Protein 5DWS (pdb70)

Organism: Homo sapiens (NCBI:txid9606)

Structure (mmCIF, N/CA/C/O backbone):
data_5DWS
#
_entry.id   5DWS
#
_cell.length_a   59.733
_cell.length_b   30.142
_cell.length_c   60.755
_cell.angle_alpha   90.00
_cell.angle_beta   109.20
_cell.angle_gamma   90.00
#
_symmetry.space_group_name_H-M   'P 1 21 1'
#
loop_
_entity.id
_entity.type
_entity.pdbx_description
1 polymer 'E3 ubiquitin-protein ligase Itchy homolog'
2 polymer txnip
3 non-polymer 'UNKNOWN ATOM OR ION'
4 water water
#
loop_
_atom_site.group_PDB
_atom_site.id
_atom_site.type_symbol
_atom_site.label_atom_id
_atom_site.label_alt_id
_atom_site.label_comp_id
_atom_site.label_asym_id
_atom_site.label_entity_id
_atom_site.label_seq_id
_atom_site.pdbx_PDB_ins_code
_atom_site.Cartn_x
_atom_site.Cartn_y
_atom_site.Cartn_z
_atom_site.occupancy
_atom_site.B_iso_or_equiv
_atom_site.auth_seq_id
_atom_site.auth_comp_id
_atom_site.auth_asym_id
_atom_site.auth_atom_id
_atom_site.pdbx_PDB_model_num
ATOM 1 N N . LEU A 1 10 ? 28.329 12.907 6.270 1.00 58.93 437 LEU A N 1
ATOM 2 C CA . LEU A 1 10 ? 28.171 12.164 4.987 1.00 58.21 437 LEU A CA 1
ATOM 3 C C . LEU A 1 10 ? 27.151 12.813 3.984 1.00 58.74 437 LEU A C 1
ATOM 4 O O . LEU A 1 10 ? 26.788 12.189 2.971 1.00 56.99 437 LEU A O 1
ATOM 6 N N . GLY A 1 11 ? 26.718 14.053 4.248 1.00 57.28 438 GLY A N 1
ATOM 7 C CA . GLY A 1 11 ? 25.565 14.650 3.551 1.00 55.02 438 GLY A CA 1
ATOM 8 C C . GLY A 1 11 ? 24.248 14.100 4.098 1.00 48.44 438 GLY A C 1
ATOM 9 O O . GLY A 1 11 ? 24.251 13.262 5.004 1.00 43.29 438 GLY A O 1
ATOM 10 N N . PRO A 1 12 ? 23.099 14.560 3.547 1.00 46.16 439 PRO A N 1
ATOM 11 C CA . PRO A 1 12 ? 21.859 14.092 4.127 1.00 41.11 439 PRO A CA 1
ATOM 12 C C . PRO A 1 12 ? 21.519 12.667 3.682 1.00 36.81 439 PRO A C 1
ATOM 13 O O . PRO A 1 12 ? 22.005 12.214 2.646 1.00 36.84 439 PRO A O 1
ATOM 17 N N . LEU A 1 13 ? 20.691 11.984 4.486 1.00 32.81 440 LEU A N 1
ATOM 18 C CA . LEU A 1 13 ? 20.077 10.712 4.090 1.00 29.97 440 LEU A CA 1
ATOM 19 C C . LEU A 1 13 ? 19.252 10.861 2.825 1.00 30.25 440 LEU A C 1
ATOM 20 O O . LEU A 1 13 ? 18.724 11.954 2.573 1.00 31.68 440 LEU A O 1
ATOM 25 N N . PRO A 1 14 ? 19.115 9.774 2.030 1.00 29.50 441 PRO A N 1
ATOM 26 C CA . PRO A 1 14 ? 18.268 9.925 0.868 1.00 31.14 441 PRO A CA 1
ATOM 27 C C . PRO A 1 14 ? 16.803 10.025 1.294 1.00 28.72 441 PRO A C 1
ATOM 28 O O . PRO A 1 14 ? 16.477 9.656 2.417 1.00 25.66 441 PRO A O 1
ATOM 32 N N . PRO A 1 15 ? 15.927 10.452 0.386 1.00 29.60 442 PRO A N 1
ATOM 33 C CA . PRO A 1 15 ? 14.535 10.657 0.800 1.00 27.79 442 PRO A CA 1
ATOM 34 C C . PRO A 1 15 ? 13.877 9.348 1.278 1.00 25.54 442 PRO A C 1
ATOM 35 O O . PRO A 1 15 ? 14.044 8.278 0.696 1.00 25.64 442 PRO A O 1
ATOM 39 N N . GLY A 1 16 ? 13.129 9.464 2.348 1.00 22.70 443 GLY A N 1
ATOM 40 C CA . GLY A 1 16 ? 12.391 8.347 2.931 1.00 21.34 443 GLY A CA 1
ATOM 41 C C . GLY A 1 16 ? 13.080 7.658 4.087 1.00 20.05 443 GLY A C 1
ATOM 42 O O . GLY A 1 16 ? 12.478 6.797 4.761 1.00 19.58 443 GLY A O 1
ATOM 43 N N . TRP A 1 17 ? 14.370 7.973 4.283 1.00 20.41 444 TRP A N 1
ATOM 44 C CA . TRP A 1 17 ? 15.179 7.227 5.276 1.00 18.28 444 TRP A CA 1
ATOM 45 C C . TRP A 1 17 ? 15.244 8.023 6.570 1.00 18.67 444 TRP A C 1
ATOM 46 O O . TRP A 1 17 ? 15.285 9.305 6.609 1.00 18.58 444 TRP A O 1
ATOM 57 N N . GLU A 1 18 ? 15.320 7.240 7.640 1.00 16.96 445 GLU A N 1
ATOM 58 C CA . GLU A 1 18 ? 15.404 7.745 8.969 1.00 16.22 445 GLU A CA 1
ATOM 59 C C . GLU A 1 18 ? 16.396 6.903 9.740 1.00 16.12 445 GLU A C 1
ATOM 60 O O . GLU A 1 18 ? 16.382 5.707 9.643 1.00 16.68 445 GLU A O 1
ATOM 66 N N . LYS A 1 19 ? 17.200 7.572 10.552 1.00 16.89 446 LYS A N 1
ATOM 67 C CA . LYS A 1 19 ? 18.121 6.910 11.448 1.00 17.76 446 LYS A CA 1
ATOM 68 C C . LYS A 1 19 ? 17.463 6.731 12.780 1.00 18.13 446 LYS A C 1
ATOM 69 O O . LYS A 1 19 ? 16.875 7.687 13.304 1.00 19.86 446 LYS A O 1
ATOM 77 N N . ARG A 1 20 ? 17.561 5.509 13.329 1.00 17.30 447 ARG A N 1
ATOM 78 C CA A ARG A 1 20 ? 17.037 5.168 14.634 0.60 19.15 447 ARG A CA 1
ATOM 79 C CA B ARG A 1 20 ? 17.084 5.210 14.680 0.40 18.49 447 ARG A CA 1
ATOM 80 C C . ARG A 1 20 ? 18.087 4.397 15.473 1.00 19.09 447 ARG A C 1
ATOM 81 O O . ARG A 1 20 ? 19.079 3.939 14.930 1.00 18.03 447 ARG A O 1
ATOM 96 N N . THR A 1 21 ? 17.814 4.245 16.786 1.00 20.31 448 THR A N 1
ATOM 97 C CA A THR A 1 21 ? 18.637 3.429 17.715 0.50 21.64 448 THR A CA 1
ATOM 98 C CA B THR A 1 21 ? 18.621 3.428 17.647 0.50 22.21 448 THR A CA 1
ATOM 99 C C . THR A 1 21 ? 17.706 2.414 18.361 1.00 23.63 448 THR A C 1
ATOM 100 O O . THR A 1 21 ? 16.600 2.766 18.797 1.00 24.62 448 THR A O 1
ATOM 107 N N . ASP A 1 22 ? 18.147 1.168 18.441 1.00 24.07 449 ASP A N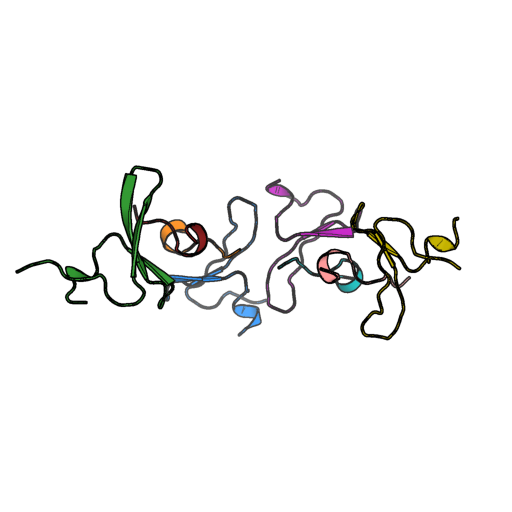 1
ATOM 108 C CA . ASP A 1 22 ? 17.324 0.126 19.129 1.00 26.07 449 ASP A CA 1
ATOM 109 C C . ASP A 1 22 ? 17.436 0.227 20.649 1.00 30.13 449 ASP A C 1
ATOM 110 O O . ASP A 1 22 ? 18.077 1.166 21.209 1.00 28.94 449 ASP A O 1
ATOM 115 N N . SER A 1 23 ? 16.820 -0.712 21.358 1.00 34.28 450 SER A N 1
ATOM 116 C CA . SER A 1 23 ? 16.759 -0.614 22.790 1.00 39.48 450 SER A CA 1
ATOM 117 C C . SER A 1 23 ? 18.140 -0.867 23.443 1.00 42.13 450 SER A C 1
ATOM 118 O O . SER A 1 23 ? 18.386 -0.398 24.558 1.00 46.19 450 SER A O 1
ATOM 121 N N . ASN A 1 24 ? 19.021 -1.586 22.733 1.00 40.95 451 ASN A N 1
ATOM 122 C CA . ASN A 1 24 ? 20.407 -1.853 23.195 1.00 43.28 451 ASN A CA 1
ATOM 123 C C . ASN A 1 24 ? 21.376 -0.784 22.757 1.00 41.69 451 ASN A C 1
ATOM 124 O O . ASN A 1 24 ? 22.552 -0.798 23.141 1.00 43.88 451 ASN A O 1
ATOM 129 N N . GLY A 1 25 ? 20.879 0.133 21.929 1.00 37.92 452 GLY A N 1
ATOM 130 C CA . GLY A 1 25 ? 21.601 1.336 21.525 1.00 36.65 452 GLY A CA 1
ATOM 131 C C . GLY A 1 25 ? 22.245 1.196 20.169 1.00 30.63 452 GLY A C 1
ATOM 132 O O . GLY A 1 25 ? 23.059 2.063 19.803 1.00 32.79 452 GLY A O 1
ATOM 133 N N . ARG A 1 26 ? 21.895 0.138 19.424 1.00 27.34 453 ARG A N 1
ATOM 134 C CA A ARG A 1 26 ? 22.479 -0.093 18.099 0.60 25.10 453 ARG A CA 1
ATOM 135 C CA B ARG A 1 26 ? 22.504 -0.065 18.101 0.40 24.59 453 ARG A CA 1
ATOM 136 C C . ARG A 1 26 ? 21.808 0.805 17.060 1.00 23.03 453 ARG A C 1
ATOM 137 O O . ARG A 1 26 ? 20.577 0.822 16.964 1.00 20.69 453 ARG A O 1
ATOM 146 N N . VAL A 1 27 ? 22.602 1.548 16.283 1.00 20.00 454 VAL A N 1
ATOM 147 C CA . VAL A 1 27 ? 22.026 2.433 15.288 1.00 19.15 454 VAL A CA 1
ATOM 148 C C . VAL A 1 27 ? 21.531 1.584 14.095 1.00 17.53 454 VAL A C 1
ATOM 149 O O . VAL A 1 27 ? 22.229 0.690 13.659 1.00 20.05 454 VAL A O 1
ATOM 153 N N . TYR A 1 28 ? 20.374 1.923 13.558 1.00 18.75 455 TYR A N 1
ATOM 154 C CA . TYR A 1 28 ? 19.858 1.327 12.315 1.00 16.69 455 TYR A CA 1
ATOM 155 C C . TYR A 1 28 ? 19.124 2.338 11.490 1.00 15.31 455 TYR A C 1
ATOM 156 O O . TYR A 1 28 ? 18.918 3.468 11.904 1.00 14.68 455 TYR A O 1
ATOM 165 N N . PHE A 1 29 ? 18.826 1.917 10.271 1.00 15.35 456 PHE A N 1
ATOM 166 C CA . PHE A 1 29 ? 18.251 2.804 9.276 1.00 15.83 456 PHE A CA 1
ATOM 167 C C . PHE A 1 29 ? 16.961 2.217 8.760 1.00 16.36 456 PHE A C 1
ATOM 168 O O . PHE A 1 29 ? 16.886 1.020 8.486 1.00 16.67 456 PHE A O 1
ATOM 176 N N . VAL A 1 30 ? 15.971 3.095 8.646 1.00 15.69 457 VAL A N 1
ATOM 177 C CA . VAL A 1 30 ? 14.580 2.701 8.290 1.00 17.97 457 VAL A CA 1
ATOM 178 C C . VAL A 1 30 ? 14.217 3.413 6.987 1.00 17.02 457 VAL A C 1
ATOM 179 O O . VAL A 1 30 ? 14.342 4.609 6.930 1.00 17.48 457 VAL A O 1
ATOM 183 N N . ASN A 1 31 ? 13.848 2.650 5.940 1.00 17.85 458 ASN A N 1
ATOM 184 C CA . ASN A 1 31 ? 13.280 3.180 4.678 1.00 19.09 458 ASN A CA 1
ATOM 185 C C . ASN A 1 31 ? 11.742 3.141 4.771 1.00 18.97 458 ASN A C 1
ATOM 186 O O . ASN A 1 31 ? 11.166 2.063 4.731 1.00 20.01 458 ASN A O 1
ATOM 191 N N . HIS A 1 32 ? 11.131 4.322 4.902 1.00 17.94 459 HIS A N 1
ATOM 192 C CA . HIS A 1 32 ? 9.670 4.471 5.097 1.00 17.31 459 HIS A CA 1
ATOM 193 C C . HIS A 1 32 ? 8.925 4.352 3.786 1.00 19.74 459 HIS A C 1
ATOM 194 O O . HIS A 1 32 ? 7.667 4.272 3.807 1.00 20.87 459 HIS A O 1
ATOM 201 N N . ASN A 1 33 ? 9.645 4.336 2.647 1.00 19.61 460 ASN A N 1
ATOM 202 C CA . ASN A 1 33 ? 8.991 3.970 1.398 1.00 21.28 460 ASN A CA 1
ATOM 203 C C . ASN A 1 33 ? 8.835 2.499 1.234 1.00 23.03 460 ASN A C 1
ATOM 204 O O . ASN A 1 33 ? 7.747 1.989 0.916 1.00 24.28 460 ASN A O 1
ATOM 209 N N . THR A 1 34 ? 9.934 1.784 1.393 1.00 22.35 461 THR A N 1
ATOM 210 C CA . THR A 1 34 ? 9.921 0.336 1.186 1.00 23.24 461 THR A CA 1
ATOM 211 C C . THR A 1 34 ? 9.560 -0.471 2.437 1.00 23.61 461 THR A C 1
ATOM 212 O O . THR A 1 34 ? 9.322 -1.707 2.359 1.00 24.74 461 THR A O 1
ATOM 216 N N . ARG A 1 35 ? 9.557 0.215 3.597 1.00 23.93 462 ARG A N 1
ATOM 217 C CA . ARG A 1 35 ? 9.318 -0.437 4.913 1.00 24.65 462 ARG A CA 1
ATOM 218 C C . ARG A 1 35 ? 10.404 -1.494 5.254 1.00 27.32 462 ARG A C 1
ATOM 219 O O . ARG A 1 35 ? 10.149 -2.523 5.901 1.00 32.53 462 ARG A O 1
ATOM 229 N N . ILE A 1 36 ? 11.647 -1.183 4.858 1.00 27.36 463 ILE A N 1
ATOM 230 C CA . ILE A 1 36 ? 12.826 -2.037 5.044 1.00 27.16 463 ILE A CA 1
ATOM 231 C C . ILE A 1 36 ? 13.681 -1.394 6.126 1.00 23.38 463 ILE A C 1
ATOM 232 O O . ILE A 1 36 ? 13.852 -0.183 6.141 1.00 22.29 463 ILE A O 1
ATOM 235 N N . THR A 1 37 ? 14.208 -2.200 7.037 1.00 24.40 464 THR A N 1
ATOM 236 C CA . THR A 1 37 ? 15.227 -1.715 8.014 1.00 21.32 464 THR A CA 1
ATOM 237 C C . THR A 1 37 ? 16.509 -2.444 7.835 1.00 21.13 464 THR A C 1
ATOM 238 O O . THR A 1 37 ? 16.540 -3.652 7.497 1.00 23.82 464 THR A O 1
ATOM 242 N N . GLN A 1 38 ? 17.641 -1.748 8.067 1.00 20.11 465 GLN A N 1
ATOM 243 C CA . GLN A 1 38 ? 18.949 -2.372 7.906 1.00 20.38 465 GLN A CA 1
ATOM 244 C C . GLN A 1 38 ? 19.979 -1.678 8.842 1.00 19.25 465 GLN A C 1
ATOM 245 O O . GLN A 1 38 ? 19.801 -0.539 9.226 1.00 18.59 465 GLN A O 1
ATOM 251 N N . TRP A 1 39 ? 21.044 -2.387 9.140 1.00 21.39 466 TRP A N 1
ATOM 252 C CA . TRP A 1 39 ? 22.112 -1.833 9.926 1.00 20.89 466 TRP A CA 1
ATOM 253 C C . TRP A 1 39 ? 22.971 -0.829 9.156 1.00 22.37 466 TRP A C 1
ATOM 254 O O . TRP A 1 39 ? 23.497 0.127 9.732 1.00 22.84 466 TRP A O 1
ATOM 265 N N . GLU A 1 40 ? 23.088 -1.045 7.866 1.00 23.86 467 GLU A N 1
ATOM 266 C CA . GLU A 1 40 ? 23.982 -0.316 6.979 1.00 26.31 467 GLU A CA 1
ATOM 267 C C . GLU A 1 40 ? 23.406 1.071 6.640 1.00 25.06 467 GLU A C 1
ATOM 268 O O . GLU A 1 40 ? 22.221 1.222 6.352 1.00 22.97 467 GLU A O 1
ATOM 274 N N . ASP A 1 41 ? 24.262 2.096 6.693 1.00 25.55 468 ASP A N 1
ATOM 275 C CA . ASP A 1 41 ? 23.895 3.454 6.296 1.00 26.43 468 ASP A CA 1
ATOM 276 C C . ASP A 1 41 ? 23.737 3.468 4.784 1.00 28.31 468 ASP A C 1
ATOM 277 O O . ASP A 1 41 ? 24.653 3.069 4.071 1.00 32.16 468 ASP A O 1
ATOM 282 N N . PRO A 1 42 ? 22.552 3.859 4.283 1.00 27.49 469 PRO A N 1
ATOM 283 C CA . PRO A 1 42 ? 22.368 3.894 2.821 1.00 30.87 469 PRO A CA 1
ATOM 284 C C . PRO A 1 42 ? 23.263 4.896 2.077 1.00 33.74 469 PRO A C 1
ATOM 285 O O . PRO A 1 42 ? 23.479 4.753 0.871 1.00 38.92 469 PRO A O 1
ATOM 289 N N . ARG A 1 43 ? 23.727 5.939 2.755 1.00 34.34 470 ARG A N 1
ATOM 290 C CA . ARG A 1 43 ? 24.730 6.847 2.195 1.00 38.78 470 ARG A CA 1
ATOM 291 C C . ARG A 1 43 ? 26.082 6.195 1.957 1.00 43.35 470 ARG A C 1
ATOM 292 O O . ARG A 1 43 ? 26.819 6.657 1.096 1.00 47.06 470 ARG A O 1
ATOM 300 N N . SER A 1 44 ? 26.402 5.132 2.687 1.00 43.56 471 SER A N 1
ATOM 301 C CA . SER A 1 44 ? 27.618 4.327 2.412 1.00 50.24 471 SER A CA 1
ATOM 302 C C . SER A 1 44 ? 27.463 3.377 1.224 1.00 54.34 471 SER A C 1
ATOM 303 O O . SER A 1 44 ? 28.448 2.813 0.775 1.00 57.62 471 SER A O 1
ATOM 306 N N . GLN A 1 45 ? 26.225 3.195 0.747 1.00 57.61 472 GLN A N 1
ATOM 307 C CA . GLN A 1 45 ? 25.911 2.478 -0.509 1.00 62.67 472 GLN A CA 1
ATOM 308 C C . GLN A 1 45 ? 25.534 3.416 -1.683 1.00 66.84 472 GLN A C 1
ATOM 309 O O . GLN A 1 45 ? 25.546 2.979 -2.828 1.00 72.98 472 GLN A O 1
ATOM 315 N N . GLY A 1 46 ? 25.186 4.680 -1.411 1.00 66.73 473 GLY A N 1
ATOM 316 C CA . GLY A 1 46 ? 24.884 5.644 -2.481 1.00 68.60 473 GLY A CA 1
ATOM 317 N N A GLU B 2 4 ? 20.856 -9.669 16.011 0.50 42.39 329 GLU B N 1
ATOM 318 N N B GLU B 2 4 ? 22.209 -11.107 14.331 0.50 43.64 329 GLU B N 1
ATOM 319 C CA A GLU B 2 4 ? 21.082 -10.292 14.668 0.50 41.52 329 GLU B CA 1
ATOM 320 C CA B GLU B 2 4 ? 20.997 -10.334 14.672 0.50 40.87 329 GLU B CA 1
ATOM 321 C C A GLU B 2 4 ? 20.651 -9.365 13.520 0.50 38.05 329 GLU B C 1
ATOM 322 C C B GLU B 2 4 ? 20.639 -9.380 13.535 0.50 37.76 329 GLU B C 1
ATOM 323 O O A GLU B 2 4 ? 21.453 -9.011 12.648 0.50 37.94 329 GLU B O 1
ATOM 324 O O B GLU B 2 4 ? 21.471 -9.025 12.694 0.50 37.87 329 GLU B O 1
ATOM 327 N N . ALA B 2 5 ? 19.377 -8.987 13.520 1.00 35.29 330 ALA B N 1
ATOM 328 C CA . ALA B 2 5 ? 18.823 -8.137 12.483 1.00 32.15 330 ALA B CA 1
ATOM 329 C C . ALA B 2 5 ? 18.259 -6.965 13.207 1.00 28.94 330 ALA B C 1
ATOM 330 O O . ALA B 2 5 ? 17.902 -7.114 14.360 1.00 29.01 330 ALA B O 1
ATOM 332 N N . PRO B 2 6 ? 18.141 -5.807 12.546 1.00 27.62 331 PRO B N 1
ATOM 333 C CA . PRO B 2 6 ? 17.452 -4.696 13.210 1.00 26.57 331 PRO B CA 1
ATOM 334 C C . PRO B 2 6 ? 15.944 -4.972 13.374 1.00 25.51 331 PRO B C 1
ATOM 335 O O . PRO B 2 6 ? 15.432 -5.934 12.788 1.00 23.98 331 PRO B O 1
ATOM 339 N N . PRO B 2 7 ? 15.261 -4.150 14.180 1.00 25.46 332 PRO B N 1
ATOM 340 C CA . PRO B 2 7 ? 13.841 -4.383 14.379 1.00 26.22 332 PRO B CA 1
ATOM 341 C C . PRO B 2 7 ? 13.128 -4.241 13.057 1.00 25.39 332 PRO B C 1
ATOM 342 O O . PRO B 2 7 ? 13.533 -3.396 12.253 1.00 25.81 332 PRO B O 1
ATOM 346 N N . CYS B 2 8 ? 12.125 -5.059 12.806 1.00 25.06 333 CYS B N 1
ATOM 347 C CA . CYS B 2 8 ? 11.385 -4.919 11.565 1.00 23.81 333 CYS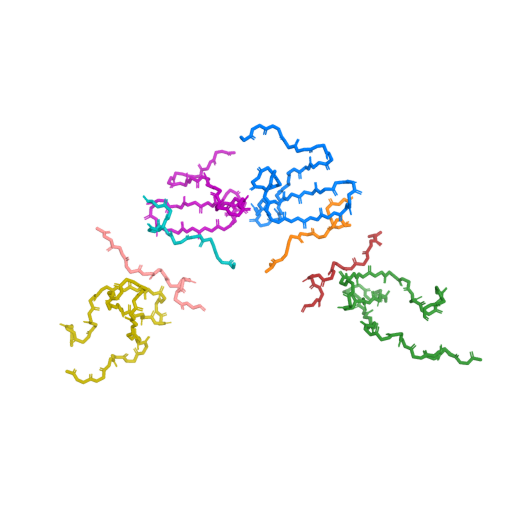 B CA 1
ATOM 348 C C . CYS B 2 8 ? 10.488 -3.703 11.647 1.00 21.52 333 CYS B C 1
ATOM 349 O O . CYS B 2 8 ? 10.180 -3.231 12.731 1.00 22.78 333 CYS B O 1
ATOM 352 N N . TYR B 2 9 ? 10.057 -3.247 10.474 1.00 21.31 334 TYR B N 1
ATOM 353 C CA . TYR B 2 9 ? 9.317 -2.016 10.329 1.00 19.88 334 TYR B CA 1
ATOM 354 C C . TYR B 2 9 ? 8.124 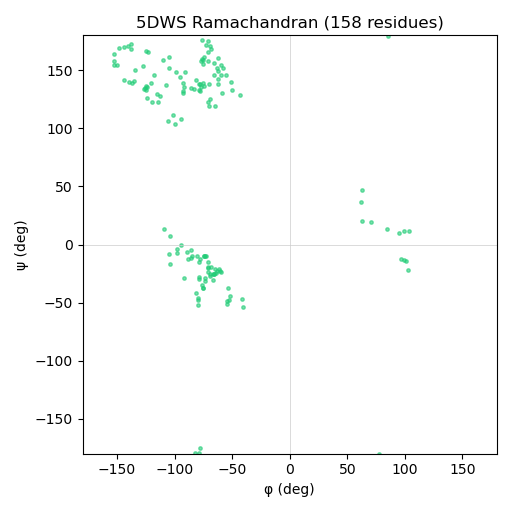-1.946 11.244 1.00 21.90 334 TYR B C 1
ATOM 355 O O . TYR B 2 9 ? 7.890 -0.938 11.853 1.00 21.12 334 TYR B O 1
ATOM 364 N N . MET B 2 10 ? 7.342 -3.021 11.360 1.00 24.41 335 MET B N 1
ATOM 365 C CA . MET B 2 10 ? 6.154 -2.897 12.213 1.00 28.75 335 MET B CA 1
ATOM 366 C C . MET B 2 10 ? 6.510 -2.701 13.682 1.00 29.11 335 MET B C 1
ATOM 367 O O . MET B 2 10 ? 5.734 -2.097 14.422 1.00 29.61 335 MET B O 1
ATOM 372 N N . ASP B 2 11 ? 7.689 -3.170 14.102 1.00 29.66 336 ASP B N 1
ATOM 373 C CA . ASP B 2 11 ? 8.167 -2.883 15.465 1.00 32.26 336 ASP B CA 1
ATOM 374 C C . ASP B 2 11 ? 8.659 -1.418 15.541 1.00 31.04 336 ASP B C 1
ATOM 375 O O . ASP B 2 11 ? 8.510 -0.779 16.538 1.00 34.30 336 ASP B O 1
ATOM 380 N N . VAL B 2 12 ? 9.292 -0.933 14.489 1.00 29.26 337 VAL B N 1
ATOM 381 C CA . VAL B 2 12 ? 9.750 0.502 14.406 1.00 29.83 337 VAL B CA 1
ATOM 382 C C . VAL B 2 12 ? 8.597 1.476 14.698 1.00 29.31 337 VAL B C 1
ATOM 383 O O . VAL B 2 12 ? 8.726 2.422 15.520 1.00 29.72 337 VAL B O 1
ATOM 387 N N . ILE B 2 13 ? 7.456 1.229 14.056 1.00 28.47 338 ILE B N 1
ATOM 388 C CA . ILE B 2 13 ? 6.349 2.198 14.092 1.00 30.33 338 ILE B CA 1
ATOM 389 C C . ILE B 2 13 ? 5.264 1.906 15.130 1.00 33.76 338 ILE B C 1
ATOM 390 O O . ILE B 2 13 ? 4.286 2.637 15.176 1.00 38.25 338 ILE B O 1
ATOM 396 C CA . LEU C 1 8 ? -14.377 -28.964 1.510 1.00 56.64 435 LEU C CA 1
ATOM 397 C C . LEU C 1 8 ? -13.316 -28.622 2.575 1.00 51.55 435 LEU C C 1
ATOM 398 O O . LEU C 1 8 ? -13.327 -27.519 3.134 1.00 50.26 435 LEU C O 1
ATOM 399 N N . PRO C 1 9 ? -12.402 -29.574 2.869 1.00 50.57 436 PRO C N 1
ATOM 400 C CA . PRO C 1 9 ? -11.387 -29.385 3.901 1.00 47.17 436 PRO C CA 1
ATOM 401 C C . PRO C 1 9 ? -10.382 -28.283 3.562 1.00 43.08 436 PRO C C 1
ATOM 402 O O . PRO C 1 9 ? -10.234 -27.913 2.394 1.00 42.03 436 PRO C O 1
ATOM 406 N N A LEU C 1 10 ? -9.655 -27.851 4.600 0.60 41.13 437 LEU C N 1
ATOM 407 N N B LEU C 1 10 ? -9.756 -27.717 4.591 0.40 39.96 437 LEU C N 1
ATOM 408 C CA A LEU C 1 10 ? -8.712 -26.724 4.572 0.60 37.84 437 LEU C CA 1
ATOM 409 C CA B LEU C 1 10 ? -8.679 -26.779 4.390 0.40 36.50 437 LEU C CA 1
ATOM 410 C C A LEU C 1 10 ? -7.542 -26.963 3.601 0.60 36.90 437 LEU C C 1
ATOM 411 C C B LEU C 1 10 ? -7.510 -27.626 3.965 0.40 35.32 437 LEU C C 1
ATOM 412 O O A LEU C 1 10 ? -7.175 -26.081 2.804 0.60 37.24 437 LEU C O 1
ATOM 413 O O B LEU C 1 10 ? -7.262 -28.686 4.539 0.40 35.81 437 LEU C O 1
ATOM 422 N N A GLY C 1 11 ? -6.970 -28.159 3.656 0.60 36.42 438 GLY C N 1
ATOM 423 N N B GLY C 1 11 ? -6.831 -27.196 2.917 0.40 33.85 438 GLY C N 1
ATOM 424 C CA A GLY C 1 11 ? -5.747 -28.447 2.924 0.60 34.41 438 GLY C CA 1
ATOM 425 C CA B GLY C 1 11 ? -5.672 -27.895 2.470 0.40 33.44 438 GLY C CA 1
ATOM 426 C C A GLY C 1 11 ? -4.511 -27.844 3.594 0.60 31.70 438 GLY C C 1
ATOM 427 C C B GLY C 1 11 ? -4.503 -27.633 3.409 0.40 31.17 438 GLY C C 1
ATOM 428 O O A GLY C 1 11 ? -4.612 -27.048 4.546 0.60 28.40 438 GLY C O 1
ATOM 429 O O B GLY C 1 11 ? -4.649 -26.919 4.411 0.40 28.47 438 GLY C O 1
ATOM 430 N N . PRO C 1 12 ? -3.334 -28.205 3.087 1.00 31.27 439 PRO C N 1
ATOM 431 C CA . PRO C 1 12 ? -2.109 -27.929 3.804 1.00 29.45 439 PRO C CA 1
ATOM 432 C C . PRO C 1 12 ? -1.693 -26.468 3.681 1.00 26.35 439 PRO C C 1
ATOM 433 O O . PRO C 1 12 ? -2.109 -25.784 2.757 1.00 27.68 439 PRO C O 1
ATOM 437 N N . LEU C 1 13 ? -0.885 -25.972 4.602 1.00 24.63 440 LEU C N 1
ATOM 438 C CA . LEU C 1 13 ? -0.287 -24.680 4.361 1.00 23.12 440 LEU C CA 1
ATOM 439 C C . LEU C 1 13 ? 0.549 -24.775 3.077 1.00 24.01 440 LEU C C 1
ATOM 440 O O . LEU C 1 13 ? 1.071 -25.859 2.770 1.00 23.51 440 LEU C O 1
ATOM 445 N N . PRO C 1 14 ? 0.605 -23.669 2.276 1.00 21.82 441 PRO C N 1
ATOM 446 C CA . PRO C 1 14 ? 1.443 -23.666 1.100 1.00 22.74 441 PRO C CA 1
ATOM 447 C C . PRO C 1 14 ? 2.912 -23.831 1.468 1.00 21.07 441 PRO C C 1
ATOM 448 O O . PRO C 1 14 ? 3.287 -23.565 2.617 1.00 19.30 441 PRO C O 1
ATOM 452 N N . PRO C 1 15 ? 3.737 -24.242 0.498 1.00 21.94 442 PRO C N 1
ATOM 453 C CA . PRO C 1 15 ? 5.121 -24.534 0.795 1.00 21.54 442 PRO C CA 1
ATOM 454 C C . PRO C 1 15 ? 5.828 -23.335 1.364 1.00 21.15 442 PRO C C 1
ATOM 455 O O . PRO C 1 15 ? 5.676 -22.210 0.882 1.00 20.62 442 PRO C O 1
ATOM 459 N N . GLY C 1 16 ? 6.517 -23.570 2.471 1.00 19.41 443 GLY C N 1
ATOM 460 C CA . GLY C 1 16 ? 7.284 -22.506 3.128 1.00 19.51 443 GLY C CA 1
ATOM 461 C C . GLY C 1 16 ? 6.634 -21.848 4.293 1.00 19.09 443 GLY C C 1
ATOM 462 O O . GLY C 1 16 ? 7.316 -21.133 5.034 1.00 17.95 443 GLY C O 1
ATOM 463 N N . TRP C 1 17 ? 5.323 -22.069 4.482 1.00 17.81 444 TRP C N 1
ATOM 464 C CA . TRP C 1 17 ? 4.554 -21.444 5.514 1.00 16.65 444 TRP C CA 1
ATOM 465 C C . TRP C 1 17 ? 4.489 -22.378 6.743 1.00 15.93 444 TRP C C 1
ATOM 466 O O . TRP C 1 17 ? 4.493 -23.634 6.625 1.00 17.45 444 TRP C O 1
ATOM 477 N N . GLU C 1 18 ? 4.510 -21.696 7.882 1.00 15.16 445 GLU C N 1
ATOM 478 C CA . GLU C 1 18 ? 4.433 -22.330 9.152 1.00 16.85 445 GLU C CA 1
ATOM 479 C C . GLU C 1 18 ? 3.464 -21.573 10.019 1.00 15.84 445 GLU C C 1
ATOM 480 O O . GLU C 1 18 ? 3.492 -20.337 10.055 1.00 17.00 445 GLU C O 1
ATOM 486 N N . LYS C 1 19 ? 2.673 -22.307 10.792 1.00 16.26 446 LYS C N 1
ATOM 487 C CA . LYS C 1 19 ? 1.768 -21.671 11.798 1.00 16.02 446 LYS C CA 1
ATOM 488 C C . LYS C 1 19 ? 2.464 -21.567 13.116 1.00 17.02 446 LYS C C 1
ATOM 489 O O . LYS C 1 19 ? 3.063 -22.558 13.509 1.00 17.58 446 LYS C O 1
ATOM 495 N N . ARG C 1 20 ? 2.371 -20.407 13.812 1.00 16.44 447 ARG C N 1
ATOM 496 C CA . ARG C 1 20 ? 2.934 -20.256 15.141 1.00 18.49 447 ARG C CA 1
ATOM 497 C C . ARG C 1 20 ? 1.989 -19.504 16.059 1.00 17.74 447 ARG C C 1
ATOM 498 O O . ARG C 1 20 ? 1.028 -18.955 15.616 1.00 17.84 447 ARG C O 1
ATOM 506 N N . THR C 1 21 ? 2.291 -19.510 17.359 1.00 21.17 448 THR C N 1
ATOM 507 C CA . THR C 1 21 ? 1.539 -18.769 18.357 1.00 21.08 448 THR C CA 1
ATOM 508 C C . THR C 1 21 ? 2.526 -17.842 19.106 1.00 22.14 448 THR C C 1
ATOM 509 O O . THR C 1 21 ? 3.639 -18.268 19.479 1.00 25.21 448 THR C O 1
ATOM 513 N N . ASP C 1 22 ? 2.142 -16.599 19.317 1.00 20.83 449 ASP C N 1
ATOM 514 C CA . ASP C 1 22 ? 2.993 -15.643 20.023 1.00 23.47 449 ASP C CA 1
ATOM 515 C C . ASP C 1 22 ? 2.956 -15.840 21.536 1.00 26.16 449 ASP C C 1
ATOM 516 O O . ASP C 1 22 ? 2.252 -16.766 22.058 1.00 25.68 449 ASP C O 1
ATOM 521 N N . SER C 1 23 ? 3.702 -14.977 22.238 1.00 29.23 450 SER C N 1
ATOM 522 C CA . SER C 1 23 ? 3.866 -15.080 23.650 1.00 33.32 450 SER C CA 1
ATOM 523 C C . SER C 1 23 ? 2.606 -14.725 24.403 1.00 33.82 450 SER C C 1
ATOM 524 O O . SER C 1 23 ? 2.570 -14.947 25.599 1.00 36.12 450 SER C O 1
ATOM 527 N N . ASN C 1 24 ? 1.640 -14.085 23.744 1.00 30.76 451 ASN C N 1
ATOM 528 C CA . ASN C 1 24 ? 0.319 -13.819 24.337 1.00 31.41 451 ASN C CA 1
ATOM 529 C C . ASN C 1 24 ? -0.752 -14.866 24.020 1.00 28.61 451 ASN C C 1
ATOM 530 O O . ASN C 1 24 ? -1.881 -14.751 24.491 1.00 29.07 451 ASN C O 1
ATOM 535 N N . GLY C 1 25 ? -0.366 -15.884 23.250 1.00 26.21 452 GLY C N 1
ATOM 536 C CA . GLY C 1 25 ? -1.280 -16.882 22.710 1.00 24.86 452 GLY C CA 1
ATOM 537 C C . GLY C 1 25 ? -1.990 -16.531 21.425 1.00 22.32 452 GLY C C 1
ATOM 538 O O . GLY C 1 25 ? -2.977 -17.190 21.081 1.00 21.34 452 GLY C O 1
ATOM 539 N N . ARG C 1 26 ? -1.558 -15.474 20.725 1.00 21.24 453 ARG C N 1
ATOM 540 C CA . ARG C 1 26 ? -2.181 -15.130 19.381 1.00 20.52 453 ARG C CA 1
ATOM 541 C C . ARG C 1 26 ? -1.585 -15.945 18.226 1.00 20.02 453 ARG C C 1
ATOM 542 O O . ARG C 1 26 ? -0.361 -15.985 18.092 1.00 19.77 453 ARG C O 1
ATOM 554 N N . VAL C 1 27 ? -2.443 -16.500 17.349 1.00 18.79 454 VAL C N 1
ATOM 555 C CA . VAL C 1 27 ? -1.946 -17.311 16.189 1.00 17.90 454 VAL C CA 1
ATOM 556 C C . VAL C 1 27 ? -1.454 -16.453 15.059 1.00 18.87 454 VAL C C 1
ATOM 557 O O . VAL C 1 27 ? -2.132 -15.461 14.711 1.00 18.62 454 VAL C O 1
ATOM 561 N N . TYR C 1 28 ? -0.280 -16.772 14.527 1.00 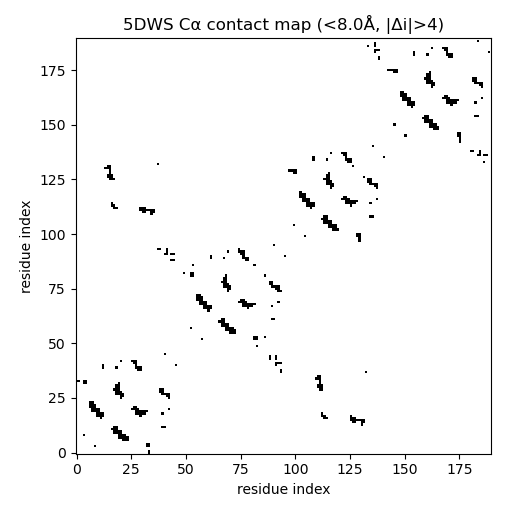16.15 455 TYR C N 1
ATOM 562 C CA . TYR C 1 28 ? 0.219 -16.113 13.299 1.00 16.99 455 TYR C CA 1
ATOM 563 C C . TYR C 1 28 ? 0.868 -17.058 12.318 1.00 16.97 455 TYR C C 1
ATOM 564 O O . TYR C 1 28 ? 1.099 -18.209 12.620 1.00 15.95 455 TYR C O 1
ATOM 573 N N . PHE C 1 29 ? 1.190 -16.535 11.115 1.00 15.51 456 PHE C N 1
ATOM 574 C CA . PHE C 1 29 ? 1.687 -17.345 10.024 1.00 15.70 456 PHE C CA 1
ATOM 575 C C . PHE C 1 29 ? 3.002 -16.780 9.526 1.00 15.63 456 PHE C C 1
ATOM 576 O O . PHE C 1 29 ? 3.186 -15.558 9.466 1.00 18.41 456 PHE C O 1
ATOM 584 N N . VAL C 1 30 ? 3.957 -17.672 9.325 1.00 15.72 457 VAL C N 1
ATOM 585 C CA . VAL C 1 30 ? 5.346 -17.293 8.937 1.00 17.03 457 VAL C CA 1
ATOM 586 C C . VAL C 1 30 ? 5.610 -17.847 7.553 1.00 17.93 457 VAL C C 1
ATOM 587 O O . VAL C 1 30 ? 5.422 -19.012 7.300 1.00 17.06 457 VAL C O 1
ATOM 591 N N . ASN C 1 31 ? 6.095 -16.983 6.656 1.00 18.50 458 ASN C N 1
ATOM 592 C CA . ASN C 1 31 ? 6.556 -17.412 5.354 1.00 19.54 458 ASN C CA 1
ATOM 593 C C . ASN C 1 31 ? 8.077 -17.370 5.325 1.00 19.94 458 ASN C C 1
ATOM 594 O O . ASN C 1 31 ? 8.676 -16.283 5.290 1.00 19.32 458 ASN C O 1
ATOM 599 N N . HIS C 1 32 ? 8.687 -18.562 5.372 1.00 18.71 459 HIS C N 1
ATOM 600 C CA . HIS C 1 32 ? 10.154 -18.742 5.351 1.00 19.90 459 HIS C CA 1
ATOM 601 C C . HIS C 1 32 ? 10.764 -18.515 4.007 1.00 20.98 459 HIS C C 1
ATOM 602 O O . HIS C 1 32 ? 11.972 -18.419 3.912 1.00 21.64 459 HIS C O 1
ATOM 609 N N . ASN C 1 33 ? 9.942 -18.391 2.956 1.00 22.26 460 ASN C N 1
ATOM 610 C CA . ASN C 1 33 ? 10.502 -17.966 1.639 1.00 24.00 460 ASN C CA 1
ATOM 611 C C . ASN C 1 33 ? 10.726 -16.484 1.533 1.00 25.21 460 ASN C C 1
ATOM 612 O O . ASN C 1 33 ? 11.796 -16.042 1.119 1.00 28.14 460 ASN C O 1
ATOM 617 N N . THR C 1 34 ? 9.729 -15.705 1.925 1.00 23.74 461 THR C N 1
ATOM 618 C CA . THR C 1 34 ? 9.797 -14.248 1.790 1.00 25.23 461 THR C CA 1
ATOM 619 C C . THR C 1 34 ? 10.224 -13.582 3.112 1.00 24.02 461 THR C C 1
ATOM 620 O O . THR C 1 34 ? 10.485 -12.389 3.158 1.00 26.40 461 THR C O 1
ATOM 624 N N . ARG C 1 35 ? 10.313 -14.373 4.180 1.00 23.75 462 ARG C N 1
ATOM 625 C CA . ARG C 1 35 ? 10.779 -13.920 5.484 1.00 25.06 462 ARG C CA 1
ATOM 626 C C . ARG C 1 35 ? 9.918 -12.851 6.119 1.00 25.35 462 ARG C C 1
ATOM 627 O O . ARG C 1 35 ? 10.422 -11.839 6.618 1.00 27.27 462 ARG C O 1
ATOM 637 N N . ILE C 1 36 ? 8.631 -13.111 6.085 1.00 25.43 463 ILE C N 1
ATOM 638 C CA . ILE C 1 36 ? 7.675 -12.264 6.709 1.00 26.39 463 ILE C CA 1
ATOM 639 C C . ILE C 1 36 ? 6.814 -13.045 7.677 1.00 23.49 463 ILE C C 1
ATOM 640 O O . ILE C 1 36 ? 6.738 -14.279 7.620 1.00 23.42 463 ILE C O 1
ATOM 645 N N . THR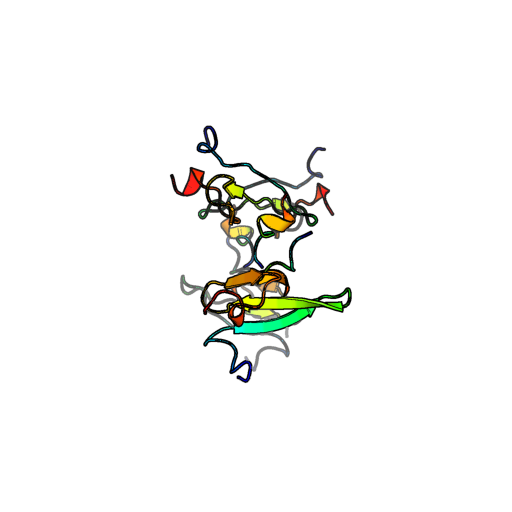 C 1 37 ? 6.089 -12.285 8.501 1.00 24.12 464 THR C N 1
ATOM 646 C CA . THR C 1 37 ? 5.018 -12.833 9.284 1.00 19.66 464 THR C CA 1
ATOM 647 C C . THR C 1 37 ? 3.751 -12.050 9.087 1.00 19.99 464 THR C C 1
ATOM 648 O O . THR C 1 37 ? 3.785 -10.827 8.855 1.00 20.66 464 THR C O 1
ATOM 652 N N . GLN C 1 38 ? 2.622 -12.721 9.280 1.00 17.03 465 GLN C N 1
ATOM 653 C CA . GLN C 1 38 ? 1.315 -12.035 9.184 1.00 17.55 465 GLN C CA 1
ATOM 654 C C . GLN C 1 38 ? 0.308 -12.747 10.046 1.00 16.84 465 GLN C C 1
ATOM 655 O O . GLN C 1 38 ? 0.393 -13.965 10.259 1.00 16.85 465 GLN C O 1
ATOM 661 N N . TRP C 1 39 ? -0.706 -12.006 10.474 1.00 17.92 466 TRP C N 1
ATOM 662 C CA . TRP C 1 39 ? -1.773 -12.614 11.246 1.00 17.13 466 TRP C CA 1
ATOM 663 C C . TRP C 1 39 ? -2.625 -13.611 10.460 1.00 16.13 466 TRP C C 1
ATOM 664 O O . TRP C 1 39 ? -3.207 -14.559 11.005 1.00 18.34 466 TRP C O 1
ATOM 675 N N . GLU C 1 40 ? -2.753 -13.361 9.171 1.00 15.35 467 GLU C N 1
ATOM 676 C CA . GLU C 1 40 ? -3.719 -14.015 8.339 1.00 16.71 467 GLU C CA 1
ATOM 677 C C . GLU C 1 40 ? -3.242 -15.331 7.780 1.00 16.42 467 GLU C C 1
ATOM 678 O O . GLU C 1 40 ? -2.213 -15.409 7.198 1.00 17.27 467 GLU C O 1
ATOM 684 N N . ASP C 1 41 ? -4.095 -16.349 7.848 1.00 17.04 468 ASP C N 1
ATOM 685 C CA . ASP C 1 41 ? -3.857 -17.656 7.281 1.00 16.97 468 ASP C CA 1
ATOM 686 C C . ASP C 1 41 ? -3.798 -17.441 5.763 1.00 17.48 468 ASP C C 1
ATOM 687 O O . ASP C 1 41 ? -4.782 -16.952 5.179 1.00 18.06 468 ASP C O 1
ATOM 692 N N . PRO C 1 42 ? -2.629 -17.774 5.142 1.00 16.89 469 PRO C N 1
ATOM 693 C CA . PRO C 1 42 ? -2.545 -17.600 3.659 1.00 18.61 469 PRO C CA 1
ATOM 694 C C . PRO C 1 42 ? -3.563 -18.425 2.901 1.00 19.13 469 PRO C C 1
ATOM 695 O O . PRO C 1 42 ? -3.917 -18.099 1.751 1.00 19.88 469 PRO C O 1
ATOM 699 N N . ARG C 1 43 ? -4.063 -19.500 3.494 1.00 18.35 470 ARG C N 1
ATOM 700 C CA . ARG C 1 43 ? -5.127 -20.275 2.837 1.00 20.15 470 ARG C CA 1
ATOM 701 C C . ARG C 1 43 ? -6.438 -19.553 2.647 1.00 21.25 470 ARG C C 1
ATOM 702 O O . ARG C 1 43 ? -7.257 -20.006 1.867 1.00 23.71 470 ARG C O 1
ATOM 710 N N . SER C 1 44 ? -6.697 -18.495 3.432 1.00 19.92 471 SER C N 1
ATOM 711 C CA . SER C 1 44 ? -7.871 -17.617 3.319 1.00 21.35 471 SER C CA 1
ATOM 712 C C . SER C 1 44 ? -7.663 -16.473 2.293 1.00 22.98 471 SER C C 1
ATOM 713 O O . SER C 1 44 ? -8.529 -15.630 2.132 1.00 22.78 471 SER C O 1
ATOM 716 N N . GLN C 1 45 ? -6.458 -16.402 1.758 1.00 22.68 472 GLN C N 1
ATOM 717 C CA . GLN C 1 45 ? -5.995 -15.453 0.740 1.00 24.45 472 GLN C CA 1
ATOM 718 C C . GLN C 1 45 ? -5.761 -16.123 -0.633 1.00 27.44 472 GLN C C 1
ATOM 719 O O . GLN C 1 45 ? -5.114 -15.538 -1.540 1.00 27.74 472 GLN C O 1
ATOM 725 N N . GLY C 1 46 ? -6.260 -17.351 -0.767 1.00 29.42 473 GLY C N 1
ATOM 726 C CA . GLY C 1 46 ? -6.166 -18.109 -1.993 1.00 32.36 473 GLY C CA 1
ATOM 727 C C . GLY C 1 46 ? -4.770 -18.579 -2.297 1.00 31.70 473 GLY C C 1
ATOM 728 O O . GLY C 1 46 ? -4.483 -18.903 -3.455 1.00 33.33 473 GLY C O 1
ATOM 729 N N . GLN C 1 47 ? -3.889 -18.615 -1.298 1.00 30.56 474 GLN C N 1
ATOM 730 C CA . GLN C 1 47 ? -2.551 -19.215 -1.481 1.00 32.44 474 GLN C CA 1
ATOM 731 C C . GLN C 1 47 ? -2.616 -20.728 -1.201 1.00 34.17 474 GLN C C 1
ATOM 732 O O . GLN C 1 47 ? -3.500 -21.244 -0.508 1.00 36.20 474 GLN C O 1
ATOM 739 N N A GLU D 2 4 ? 0.186 -4.689 18.048 0.50 38.11 329 GLU D N 1
ATOM 740 N N B GLU D 2 4 ? -1.741 -4.026 16.861 0.50 41.21 329 GLU D N 1
ATOM 741 C CA A GLU D 2 4 ? -0.586 -4.523 16.786 0.50 38.80 329 GLU D CA 1
ATOM 742 C CA B GLU D 2 4 ? -0.524 -4.855 17.067 0.50 38.38 329 GLU D CA 1
ATOM 743 C C A GLU D 2 4 ? -0.306 -5.701 15.877 0.50 36.59 329 GLU D C 1
ATOM 744 C C B GLU D 2 4 ? -0.314 -5.728 15.856 0.50 36.64 329 GLU D C 1
ATOM 745 O O A GLU D 2 4 ? -1.147 -6.574 15.725 0.50 37.77 329 GLU D O 1
ATOM 746 O O B GLU D 2 4 ? -1.244 -6.383 15.413 0.50 38.66 329 GLU D O 1
ATOM 749 N N . ALA D 2 5 ? 0.908 -5.739 15.319 1.00 34.92 330 ALA D N 1
ATOM 750 C CA . ALA D 2 5 ? 1.273 -6.679 14.221 1.00 33.51 330 ALA D CA 1
ATOM 751 C C . ALA D 2 5 ? 1.993 -7.947 14.802 1.00 29.56 330 ALA D C 1
ATOM 752 O O . ALA D 2 5 ? 2.392 -7.944 15.970 1.00 29.84 330 ALA D O 1
ATOM 754 N N . PRO D 2 6 ? 2.145 -9.051 14.016 1.00 26.73 331 PRO D N 1
ATOM 755 C CA . PRO D 2 6 ? 2.793 -10.234 14.643 1.00 25.30 331 PRO D CA 1
ATOM 756 C C . PRO D 2 6 ? 4.322 -10.035 14.856 1.00 24.60 331 PRO D C 1
ATOM 757 O O . PRO D 2 6 ? 4.865 -9.039 14.396 1.00 24.41 331 PRO D O 1
ATOM 761 N N . PRO D 2 7 ? 4.992 -10.967 15.574 1.00 25.68 332 PRO D N 1
ATOM 762 C CA . PRO D 2 7 ? 6.430 -10.848 15.821 1.00 26.28 332 PRO D CA 1
ATOM 763 C C . PRO D 2 7 ? 7.211 -10.717 14.549 1.00 24.89 332 PRO D C 1
ATOM 764 O O . PRO D 2 7 ? 6.793 -11.281 13.537 1.00 27.76 332 PRO D O 1
ATOM 768 N N . CYS D 2 8 ? 8.310 -9.950 14.582 1.00 24.98 333 CYS D N 1
ATOM 769 C CA A CYS D 2 8 ? 9.197 -9.850 13.403 0.60 24.63 333 CYS D CA 1
ATOM 770 C CA B CYS D 2 8 ? 9.201 -9.857 13.470 0.40 25.71 333 CYS D CA 1
ATOM 771 C C . CYS D 2 8 ? 9.761 -11.230 13.100 1.00 23.06 333 CYS D C 1
ATOM 772 O O . CYS D 2 8 ? 10.159 -11.938 13.998 1.00 23.03 333 CYS D O 1
ATOM 777 N N . TYR D 2 9 ? 9.814 -11.563 11.800 1.00 21.47 334 TYR D N 1
ATOM 778 C CA . TYR D 2 9 ? 10.496 -12.808 11.333 1.00 22.28 334 TYR D CA 1
ATOM 779 C C . TYR D 2 9 ? 11.820 -13.101 12.062 1.00 23.03 334 TYR D C 1
ATOM 780 O O . TYR D 2 9 ? 12.019 -14.189 12.604 1.00 24.28 334 TYR D O 1
ATOM 789 N N . MET D 2 10 ? 12.708 -12.127 12.071 1.00 23.91 335 MET D N 1
ATOM 790 C CA . MET D 2 10 ? 14.035 -12.368 12.612 1.00 28.04 335 MET D CA 1
ATOM 791 C C . MET D 2 10 ? 14.045 -12.536 14.148 1.00 30.59 335 MET D C 1
ATOM 792 O O . MET D 2 10 ? 14.998 -13.119 14.698 1.00 32.34 335 MET D O 1
ATOM 797 N N . ASP D 2 11 ? 12.991 -12.074 14.840 1.00 32.17 336 ASP D N 1
ATOM 798 C CA . ASP D 2 11 ? 12.825 -12.341 16.275 1.00 36.26 336 ASP D CA 1
ATOM 799 C C . ASP D 2 11 ? 12.296 -13.742 16.592 1.00 37.52 336 ASP D C 1
ATOM 800 O O . ASP D 2 11 ? 12.620 -14.313 17.659 1.00 42.78 336 ASP D O 1
ATOM 805 N N . VAL D 2 12 ? 11.510 -14.309 15.687 1.00 33.93 337 VAL D N 1
ATOM 806 C CA . VAL D 2 12 ? 10.849 -15.587 15.955 1.00 37.58 337 VAL D CA 1
ATOM 807 C C . VAL D 2 12 ? 11.668 -16.797 15.486 1.00 37.10 337 VAL D C 1
ATOM 808 O O . VAL D 2 12 ? 11.535 -17.860 16.074 1.00 40.82 337 VAL D O 1
ATOM 811 N N . ILE D 2 13 ? 12.494 -16.644 14.444 1.00 35.55 338 ILE D N 1
ATOM 812 C CA . ILE D 2 13 ? 13.504 -17.665 14.103 1.00 39.00 338 ILE D CA 1
ATOM 813 C C . ILE D 2 13 ? 14.617 -17.718 15.161 1.00 44.54 338 ILE D C 1
ATOM 814 O O . ILE D 2 13 ? 15.186 -18.774 15.389 1.00 49.70 338 ILE D O 1
ATOM 820 C CA . GLY E 1 11 ? 24.240 12.778 26.466 1.00 47.14 438 GLY E CA 1
ATOM 821 C C . GLY E 1 11 ? 25.598 12.599 25.799 1.00 44.27 438 GLY E C 1
ATOM 822 O O . GLY E 1 11 ? 25.676 12.061 24.701 1.00 43.29 438 GLY E O 1
ATOM 823 N N . PRO E 1 12 ? 26.694 13.047 26.453 1.00 43.39 439 PRO E N 1
ATOM 824 C CA . PRO E 1 12 ? 28.019 12.764 25.894 1.00 38.71 439 PRO E CA 1
ATOM 825 C C . PRO E 1 12 ? 28.470 11.303 26.102 1.00 35.42 439 PRO E C 1
ATOM 826 O O . PRO E 1 12 ? 27.965 10.620 26.998 1.00 35.57 439 PRO E O 1
ATOM 830 N N . LEU E 1 13 ? 29.371 10.818 25.230 1.00 31.48 440 LEU E N 1
ATOM 831 C CA . LEU E 1 13 ? 29.993 9.518 25.422 1.00 28.49 440 LEU E CA 1
ATOM 832 C C . LEU E 1 13 ? 30.783 9.512 26.702 1.00 29.65 440 LEU E C 1
ATOM 833 O O . LEU E 1 13 ? 31.272 10.543 27.109 1.00 32.01 440 LEU E O 1
ATOM 838 N N . PRO E 1 14 ? 30.894 8.348 27.365 1.00 29.36 441 PRO E N 1
ATOM 839 C CA . PRO E 1 14 ? 31.736 8.369 28.560 1.00 30.66 441 PRO E CA 1
ATOM 840 C C . PRO E 1 14 ? 33.225 8.497 28.166 1.00 27.79 441 PRO E C 1
ATOM 841 O O . PRO E 1 14 ? 33.594 8.181 27.048 1.00 26.22 441 PRO E O 1
ATOM 845 N N . PRO E 1 15 ? 34.070 8.974 29.094 1.00 29.71 442 PRO E N 1
ATOM 846 C CA . PRO E 1 15 ? 35.503 9.142 28.777 1.00 28.27 442 PRO E CA 1
ATOM 847 C C . PRO E 1 15 ? 36.101 7.894 28.155 1.00 25.98 442 PRO E C 1
ATOM 848 O O . PRO E 1 15 ? 35.863 6.766 28.646 1.00 26.93 442 PRO E O 1
ATOM 852 N N . GLY E 1 16 ? 36.844 8.068 27.079 1.00 24.68 443 GLY E N 1
ATOM 853 C CA . GLY E 1 16 ? 37.529 6.962 26.436 1.00 22.93 443 GLY E CA 1
ATOM 854 C C . GLY E 1 16 ? 36.866 6.457 25.179 1.00 21.01 443 GLY E C 1
ATOM 855 O O . GLY E 1 16 ? 37.513 5.859 24.372 1.00 19.99 443 GLY E O 1
ATOM 856 N N . TRP E 1 17 ? 35.563 6.727 25.044 1.00 21.67 444 TRP E N 1
ATOM 857 C CA . TRP E 1 17 ? 34.751 6.197 23.962 1.00 19.89 444 TRP E CA 1
ATOM 858 C C . TRP E 1 17 ? 34.701 7.129 22.724 1.00 19.18 444 TRP E C 1
ATOM 859 O O . TRP E 1 17 ? 34.676 8.372 22.817 1.00 21.28 444 TRP E O 1
ATOM 870 N N . GLU E 1 18 ? 34.573 6.517 21.559 1.00 19.32 445 GLU E N 1
ATOM 871 C CA . GLU E 1 18 ? 34.483 7.239 20.286 1.00 18.88 445 GLU E CA 1
ATOM 872 C C . GLU E 1 18 ? 33.508 6.466 19.376 1.00 19.33 445 GLU E C 1
ATOM 873 O O . GLU E 1 18 ? 33.550 5.257 19.336 1.00 19.31 445 GLU E O 1
ATOM 879 N N . LYS E 1 19 ? 32.718 7.215 18.634 1.00 20.48 446 LYS E N 1
ATOM 880 C CA . LYS E 1 19 ? 31.788 6.644 17.629 1.00 20.52 446 LYS E CA 1
ATOM 881 C C . LYS E 1 19 ? 32.455 6.589 16.264 1.00 20.73 446 LYS E C 1
ATOM 882 O O . LYS E 1 19 ? 33.065 7.547 15.845 1.00 22.70 446 LYS E O 1
ATOM 888 N N . ARG E 1 20 ? 32.385 5.418 15.596 1.00 19.63 447 ARG E N 1
ATOM 889 C CA A ARG E 1 20 ? 32.911 5.255 14.260 0.50 20.82 447 ARG E CA 1
ATOM 890 C CA B ARG E 1 20 ? 32.969 5.207 14.294 0.50 21.17 447 ARG E CA 1
ATOM 891 C C . ARG E 1 20 ? 31.892 4.523 13.383 1.00 21.55 447 ARG E C 1
ATOM 892 O O . ARG E 1 20 ? 30.873 4.043 13.880 1.00 20.54 447 ARG E O 1
ATOM 907 N N . THR E 1 21 ? 32.162 4.477 12.075 1.00 23.62 448 THR E N 1
ATOM 908 C CA A THR E 1 21 ? 31.330 3.771 11.107 0.50 24.18 448 THR E CA 1
ATOM 909 C CA B THR E 1 21 ? 31.329 3.740 11.103 0.50 23.93 448 THR E CA 1
ATOM 910 C C . THR E 1 21 ? 32.254 2.811 10.329 1.00 25.21 448 THR E C 1
ATOM 911 O O . THR E 1 21 ? 33.383 3.188 9.976 1.00 25.84 448 THR E O 1
ATOM 918 N N . ASP E 1 22 ? 31.805 1.578 10.105 1.00 25.08 449 ASP E N 1
ATOM 919 C CA . ASP E 1 22 ? 32.629 0.565 9.391 1.00 27.01 449 ASP E CA 1
ATOM 920 C C . ASP E 1 22 ? 32.498 0.770 7.908 1.00 30.09 449 ASP E C 1
ATOM 921 O O . ASP E 1 22 ? 31.827 1.703 7.450 1.00 30.80 449 ASP E O 1
ATOM 926 N N . SER E 1 23 ? 33.165 -0.078 7.116 1.00 33.28 450 SER E N 1
ATOM 927 C CA . SER E 1 23 ? 33.192 0.112 5.688 1.00 38.54 450 SER E CA 1
ATOM 928 C C . SER E 1 23 ? 31.838 -0.153 5.059 1.00 41.16 450 SER E C 1
ATOM 929 O O . SER E 1 23 ? 31.525 0.398 4.008 1.00 45.84 450 SER E O 1
ATOM 932 N N . ASN E 1 24 ? 31.050 -1.009 5.709 1.00 40.62 451 ASN E N 1
ATOM 933 C CA . ASN E 1 24 ? 29.683 -1.326 5.241 1.00 43.36 451 ASN E CA 1
ATOM 934 C C . ASN E 1 24 ? 28.654 -0.254 5.604 1.00 39.81 451 ASN E C 1
ATOM 935 O O . ASN E 1 24 ? 27.519 -0.264 5.083 1.00 40.20 451 ASN E O 1
ATOM 940 N N . GLY E 1 25 ? 29.062 0.632 6.533 1.00 36.97 452 GLY E N 1
ATOM 941 C CA . GLY E 1 25 ? 28.309 1.796 6.976 1.00 34.75 452 GLY E CA 1
ATOM 942 C C . GLY E 1 25 ? 27.644 1.610 8.331 1.00 29.97 452 GLY E C 1
ATOM 943 O O . GLY E 1 25 ? 26.788 2.435 8.719 1.00 30.70 452 GLY E O 1
ATOM 944 N N . ARG E 1 26 ? 28.000 0.550 9.056 1.00 26.64 453 ARG E N 1
ATOM 945 C CA A ARG E 1 26 ? 27.382 0.313 10.361 0.60 23.96 453 ARG E CA 1
ATOM 946 C CA B ARG E 1 26 ? 27.403 0.274 10.365 0.40 24.43 453 ARG E CA 1
ATOM 947 C C . ARG E 1 26 ? 28.105 1.079 11.428 1.00 23.41 453 ARG E C 1
ATOM 948 O O . ARG E 1 26 ? 29.331 1.025 11.501 1.00 20.77 453 ARG E O 1
ATOM 957 N N . VAL E 1 27 ? 27.345 1.764 12.269 1.00 21.42 454 VAL E N 1
ATOM 958 C CA . VAL E 1 27 ? 27.922 2.531 13.381 1.00 19.71 454 VAL E CA 1
ATOM 959 C C . VAL E 1 27 ? 28.397 1.603 14.505 1.00 17.57 454 VAL E C 1
ATOM 960 O O . VAL E 1 27 ? 27.697 0.685 14.881 1.00 18.33 454 VAL E O 1
ATOM 964 N N . TYR E 1 28 ? 29.562 1.860 15.047 1.00 17.55 455 TYR E N 1
ATOM 965 C CA . TYR E 1 28 ? 30.035 1.155 16.223 1.00 16.50 455 TYR E CA 1
ATOM 966 C C . TYR E 1 28 ? 30.752 2.124 17.155 1.00 15.90 455 TYR E C 1
ATOM 967 O O . TYR E 1 28 ? 30.987 3.262 16.845 1.00 17.03 455 TYR E O 1
ATOM 976 N N . PHE E 1 29 ? 31.044 1.617 18.330 1.00 17.02 456 PHE E N 1
ATOM 977 C CA . PHE E 1 29 ? 31.646 2.389 19.388 1.00 17.85 456 PHE E CA 1
ATOM 978 C C . PHE E 1 29 ? 32.921 1.720 19.856 1.00 17.14 456 PHE E C 1
ATOM 979 O O . PHE E 1 29 ? 32.970 0.536 20.030 1.00 17.89 456 PHE E O 1
ATOM 987 N N . VAL E 1 30 ? 33.971 2.527 19.993 1.00 18.18 457 VAL E N 1
ATOM 988 C CA . VAL E 1 30 ? 35.307 2.079 20.395 1.00 20.19 457 VAL E CA 1
ATOM 989 C C . VAL E 1 30 ? 35.671 2.637 21.773 1.00 19.06 457 VAL E C 1
ATOM 990 O O . VAL E 1 30 ? 35.578 3.809 22.003 1.00 17.51 457 VAL E O 1
ATOM 994 N N . ASN E 1 31 ? 36.084 1.775 22.705 1.00 20.74 458 ASN E N 1
ATOM 995 C CA . ASN E 1 31 ? 36.632 2.250 23.988 1.00 20.25 458 ASN E CA 1
ATOM 996 C C . ASN E 1 31 ? 38.158 2.122 23.888 1.00 20.80 458 ASN E C 1
ATOM 997 O O . ASN E 1 31 ? 38.714 1.019 23.818 1.00 21.50 458 ASN E O 1
ATOM 1002 N N . HIS E 1 32 ? 38.794 3.263 23.857 1.00 20.31 459 HIS E N 1
ATOM 1003 C CA . HIS E 1 32 ? 40.249 3.368 23.724 1.00 21.01 459 HIS E CA 1
ATOM 1004 C C . HIS E 1 32 ? 40.982 2.985 25.031 1.00 22.22 459 HIS E C 1
ATOM 1005 O O . HIS E 1 32 ? 42.169 2.853 25.018 1.00 23.27 459 HIS E O 1
ATOM 1012 N N . ASN E 1 33 ? 40.276 2.800 26.152 1.00 23.26 460 ASN E N 1
ATOM 1013 C CA . ASN E 1 33 ? 40.913 2.277 27.399 1.00 25.11 460 ASN E CA 1
ATOM 1014 C C . ASN E 1 33 ? 41.062 0.790 27.410 1.00 26.05 460 ASN E C 1
ATOM 1015 O O . ASN E 1 33 ? 42.101 0.291 27.831 1.00 29.17 460 ASN E O 1
ATOM 1020 N N . THR E 1 34 ? 40.041 0.068 26.955 1.00 25.44 461 THR E N 1
ATOM 1021 C CA . THR E 1 34 ? 40.014 -1.388 26.998 1.00 27.19 461 THR E CA 1
ATOM 1022 C C . THR E 1 34 ? 40.263 -2.032 25.629 1.00 27.95 461 THR E C 1
ATOM 1023 O O . THR E 1 34 ? 40.374 -3.270 25.516 1.00 29.75 461 THR E O 1
ATOM 1027 N N . ARG E 1 35 ? 40.306 -1.204 24.576 1.00 27.83 462 ARG E N 1
ATOM 1028 C CA . ARG E 1 35 ? 40.325 -1.692 23.197 1.00 27.64 462 ARG E CA 1
ATOM 1029 C C . ARG E 1 35 ? 39.091 -2.474 22.785 1.00 28.34 462 ARG E C 1
ATOM 1030 O O . ARG E 1 35 ? 39.157 -3.224 21.809 1.00 32.25 462 ARG E O 1
ATOM 1040 N N . ILE E 1 36 ? 37.962 -2.311 23.500 1.00 26.56 463 ILE E N 1
ATOM 1041 C CA . ILE E 1 36 ? 36.710 -2.988 23.159 1.00 26.12 463 ILE E CA 1
ATOM 1042 C C . ILE E 1 36 ? 36.088 -2.201 21.995 1.00 22.11 463 ILE E C 1
ATOM 1043 O O . ILE E 1 36 ? 36.183 -0.986 21.946 1.00 22.20 463 ILE E O 1
ATOM 1046 N N . THR E 1 37 ? 35.555 -2.936 21.011 1.00 21.98 464 THR E N 1
ATOM 1047 C CA . THR E 1 37 ? 34.666 -2.343 20.008 1.00 20.22 464 THR E CA 1
ATOM 1048 C C . THR E 1 37 ? 33.352 -3.082 20.116 1.00 20.37 464 THR E C 1
ATOM 1049 O O . THR E 1 37 ? 33.346 -4.324 20.271 1.00 20.90 464 THR E O 1
ATOM 1053 N N . GLN E 1 38 ? 32.258 -2.329 20.030 1.00 19.66 465 GLN E N 1
ATOM 1054 C CA . GLN E 1 38 ? 30.918 -2.909 20.137 1.00 19.65 465 GLN E CA 1
ATOM 1055 C C . GLN E 1 38 ? 29.898 -2.105 19.331 1.00 18.53 465 GLN E C 1
ATOM 1056 O O . GLN E 1 38 ? 30.003 -0.877 19.133 1.00 17.68 465 GLN E O 1
ATOM 1062 N N . TRP E 1 39 ? 28.840 -2.782 18.936 1.00 20.76 466 TRP E N 1
ATOM 1063 C CA . TRP E 1 39 ? 27.774 -2.114 18.263 1.00 19.88 466 TRP E CA 1
ATOM 1064 C C . TRP E 1 39 ? 26.913 -1.230 19.181 1.00 21.33 466 TRP E C 1
ATOM 1065 O O . TRP E 1 39 ? 26.322 -0.233 18.755 1.00 23.51 466 TRP E O 1
ATOM 1076 N N . GLU E 1 40 ? 26.836 -1.605 20.449 1.00 22.48 467 GLU E N 1
ATOM 1077 C CA . GLU E 1 40 ? 25.930 -1.008 21.365 1.00 24.50 467 GLU E CA 1
ATOM 1078 C C . GLU E 1 40 ? 26.505 0.326 21.801 1.00 24.07 467 GLU E C 1
ATOM 1079 O O . GLU E 1 40 ? 27.686 0.444 22.087 1.00 23.12 467 GLU E O 1
ATOM 1085 N N . ASP E 1 41 ? 25.642 1.328 21.877 1.00 26.95 468 ASP E N 1
ATOM 1086 C CA . ASP E 1 41 ? 26.027 2.617 22.420 1.00 28.21 468 ASP E CA 1
ATOM 1087 C C . ASP E 1 41 ? 26.258 2.444 23.933 1.00 28.60 468 ASP E C 1
ATOM 1088 O O . ASP E 1 41 ? 25.363 1.976 24.635 1.00 30.15 468 ASP E O 1
ATOM 1093 N N . PRO E 1 42 ? 27.455 2.833 24.438 1.00 26.59 469 PRO E N 1
ATOM 1094 C CA . PRO E 1 42 ? 27.694 2.729 25.877 1.00 28.84 469 PRO E CA 1
ATOM 1095 C C . PRO E 1 42 ? 26.760 3.612 26.739 1.00 31.72 469 PRO E C 1
ATOM 1096 O O . PRO E 1 42 ? 26.564 3.307 27.897 1.00 34.73 469 PRO E O 1
ATOM 1100 N N . ARG E 1 43 ? 26.184 4.673 26.164 1.00 31.05 470 ARG E N 1
ATOM 1101 C CA . ARG E 1 43 ? 25.206 5.511 26.872 1.00 35.50 470 ARG E CA 1
ATOM 1102 C C . ARG E 1 43 ? 23.849 4.837 27.111 1.00 38.71 470 ARG E C 1
ATOM 1103 O O . ARG E 1 43 ? 23.119 5.266 27.981 1.00 42.42 470 ARG E O 1
ATOM 1111 N N . SER E 1 44 ? 23.544 3.796 26.343 1.00 38.22 471 SER E N 1
ATOM 1112 C CA . SER E 1 44 ? 22.372 2.933 26.553 1.00 43.99 471 SER E CA 1
ATOM 1113 C C . SER E 1 44 ? 22.642 1.825 27.548 1.00 47.81 471 SER E C 1
ATOM 1114 O O . SER E 1 44 ? 21.719 1.113 27.936 1.00 52.06 471 SER E O 1
ATOM 1117 N N . GLN E 1 45 ? 23.917 1.643 27.895 1.00 49.33 472 GLN E N 1
ATOM 1118 C CA . GLN E 1 45 ? 24.371 0.664 28.852 1.00 51.74 472 GLN E CA 1
ATOM 1119 C C . GLN E 1 45 ? 24.829 1.448 30.064 1.00 53.84 472 GLN E C 1
ATOM 1120 O O . GLN E 1 45 ? 25.124 0.874 31.103 1.00 57.62 472 GLN E O 1
ATOM 1126 N N . GLU F 2 4 ? 28.989 -9.656 12.023 1.00 42.25 329 GLU F N 1
ATOM 1127 C CA . GLU F 2 4 ? 28.795 -10.289 13.367 1.00 41.13 329 GLU F CA 1
ATOM 1128 C C . GLU F 2 4 ? 29.268 -9.367 14.488 1.00 37.50 329 GLU F C 1
ATOM 1129 O O . GLU F 2 4 ? 28.460 -8.816 15.221 1.00 37.93 329 GLU F O 1
ATOM 1131 N N . ALA F 2 5 ? 30.577 -9.210 14.644 1.00 34.30 330 ALA F N 1
ATOM 1132 C CA . ALA F 2 5 ? 31.114 -8.261 15.636 1.00 31.32 330 ALA F CA 1
ATOM 1133 C C . ALA F 2 5 ? 31.740 -7.080 14.884 1.00 27.92 330 ALA F C 1
ATOM 1134 O O . ALA F 2 5 ? 32.063 -7.200 13.703 1.00 27.12 330 ALA F O 1
ATOM 1136 N N . PRO F 2 6 ? 31.893 -5.916 15.542 1.00 26.29 331 PRO F N 1
ATOM 1137 C CA . PRO F 2 6 ? 32.542 -4.809 14.834 1.00 26.82 331 PRO F CA 1
ATOM 1138 C C . PRO F 2 6 ? 34.030 -5.102 14.653 1.00 25.95 331 PRO F C 1
ATOM 1139 O O . PRO F 2 6 ? 34.513 -6.119 15.179 1.00 26.62 331 PRO F O 1
ATOM 1143 N N . PRO F 2 7 ? 34.748 -4.242 13.934 1.00 27.08 332 PRO F N 1
ATOM 1144 C CA . PRO F 2 7 ? 36.168 -4.489 13.703 1.00 27.61 332 PRO F CA 1
ATOM 1145 C C . PRO F 2 7 ? 37.018 -4.577 14.977 1.00 25.24 332 PRO F C 1
ATOM 1146 O O . PRO F 2 7 ? 36.648 -4.012 16.034 1.00 27.09 332 PRO F O 1
ATOM 1150 N N . CYS F 2 8 ? 38.134 -5.292 14.892 1.00 25.44 333 CYS F N 1
ATOM 1151 C CA . CYS F 2 8 ? 39.052 -5.405 16.034 1.00 24.47 333 CYS F CA 1
ATOM 1152 C C . CYS F 2 8 ? 39.591 -3.971 16.233 1.00 22.27 333 CYS F C 1
ATOM 1153 O O . CYS F 2 8 ? 39.841 -3.284 15.258 1.00 22.43 333 CYS F O 1
ATOM 1156 N N . TYR F 2 9 ? 39.848 -3.590 17.481 1.00 22.79 334 TYR F N 1
ATOM 1157 C CA . TYR F 2 9 ? 40.588 -2.358 17.762 1.00 21.09 334 TYR F CA 1
ATOM 1158 C C . TYR F 2 9 ? 41.793 -2.081 16.858 1.00 22.59 334 TYR F C 1
ATOM 1159 O O . TYR F 2 9 ? 41.962 -0.990 16.329 1.00 22.06 334 TYR F O 1
ATOM 1168 N N . MET F 2 10 ? 42.621 -3.089 16.661 1.00 25.17 335 MET F N 1
ATOM 1169 C CA . MET F 2 10 ? 43.840 -2.891 15.936 1.00 30.72 335 MET F CA 1
ATOM 1170 C C . MET F 2 10 ? 43.594 -2.626 14.450 1.00 31.65 335 MET F C 1
ATOM 1171 O O . MET F 2 10 ? 44.371 -1.906 13.815 1.00 34.53 335 MET F O 1
ATOM 1176 N N . ASP F 2 11 ? 42.467 -3.097 13.925 1.00 31.21 336 ASP F N 1
ATOM 1177 C CA . ASP F 2 11 ? 41.978 -2.629 12.627 1.00 33.65 336 ASP F CA 1
ATOM 1178 C C . ASP F 2 11 ? 41.337 -1.237 12.670 1.00 32.78 336 ASP F C 1
ATOM 1179 O O . ASP F 2 11 ? 41.377 -0.516 11.687 1.00 39.39 336 ASP F O 1
ATOM 1184 N N . VAL F 2 12 ? 40.665 -0.914 13.753 1.00 30.98 337 VAL F N 1
ATOM 1185 C CA . VAL F 2 12 ? 40.100 0.434 13.961 1.00 31.23 337 VAL F CA 1
ATOM 1186 C C . VAL F 2 12 ? 41.214 1.491 13.805 1.00 30.29 337 VAL F C 1
ATOM 1187 O O . VAL F 2 12 ? 41.073 2.469 13.030 1.00 31.72 337 VAL F O 1
ATOM 1191 N N . ILE F 2 13 ? 42.334 1.270 14.471 1.00 28.96 338 ILE F N 1
ATOM 1192 C CA . ILE F 2 13 ? 43.381 2.292 14.550 1.00 31.46 338 ILE F CA 1
ATOM 1193 C C . ILE F 2 13 ? 44.382 2.202 13.389 1.00 35.29 338 ILE F C 1
ATOM 1194 O O . ILE F 2 13 ? 45.212 3.097 13.239 1.00 40.98 338 ILE F O 1
ATOM 1200 C CA . LEU G 1 10 ? 58.691 -28.169 23.009 1.00 37.58 437 LEU G CA 1
ATOM 1201 C C . LEU G 1 10 ? 57.387 -28.639 23.703 1.00 37.94 437 LEU G C 1
ATOM 1202 O O . LEU G 1 10 ? 56.917 -27.963 24.630 1.00 41.24 437 LEU G O 1
ATOM 1203 N N . GLY G 1 11 ? 56.817 -29.777 23.244 1.00 34.94 438 GLY G N 1
ATOM 1204 C CA . GLY G 1 11 ? 55.597 -30.361 23.837 1.00 33.58 438 GLY G CA 1
ATOM 1205 C C . GLY G 1 11 ? 54.318 -29.760 23.259 1.00 29.73 438 GLY G C 1
ATOM 1206 O O . GLY G 1 11 ? 54.398 -28.900 22.412 1.00 26.84 438 GLY G O 1
ATOM 1207 N N . PRO G 1 12 ? 53.132 -30.224 23.725 1.00 29.96 439 PRO G N 1
ATOM 1208 C CA . PRO G 1 12 ? 51.872 -29.605 23.301 1.00 27.19 439 PRO G CA 1
ATOM 1209 C C . PRO G 1 12 ? 51.631 -28.259 24.014 1.00 24.64 439 PRO G C 1
ATOM 1210 O O . PRO G 1 12 ? 52.183 -28.005 25.065 1.00 26.26 439 PRO G O 1
ATOM 1214 N N . LEU G 1 13 ? 50.775 -27.442 23.415 1.00 22.65 440 LEU G N 1
ATOM 1215 C CA . LEU G 1 13 ? 50.321 -26.188 24.015 1.00 21.40 440 LEU G CA 1
ATOM 1216 C C . LEU G 1 13 ? 49.556 -26.545 25.288 1.00 22.31 440 LEU G C 1
ATOM 1217 O O . LEU G 1 13 ? 48.989 -27.656 25.391 1.00 23.46 440 LEU G O 1
ATOM 1222 N N . PRO G 1 14 ? 49.555 -25.627 26.269 1.00 22.25 441 PRO G N 1
ATOM 1223 C CA . PRO G 1 14 ? 48.796 -25.959 27.458 1.00 23.47 441 PRO G CA 1
ATOM 1224 C C . PRO G 1 14 ? 47.279 -26.051 27.156 1.00 22.86 441 PRO G C 1
ATOM 1225 O O . PRO G 1 14 ? 46.784 -25.463 26.147 1.00 22.07 441 PRO G O 1
ATOM 1229 N N . PRO G 1 15 ? 46.555 -26.805 27.995 1.00 23.23 442 PRO G N 1
ATOM 1230 C CA . PRO G 1 15 ? 45.097 -26.905 27.876 1.00 23.53 442 PRO G CA 1
ATOM 1231 C C . PRO G 1 15 ? 44.475 -25.503 27.619 1.00 22.16 442 PRO G C 1
ATOM 1232 O O . PRO G 1 15 ? 44.866 -24.511 28.280 1.00 22.10 442 PRO G O 1
ATOM 1236 N N . GLY G 1 16 ? 43.637 -25.416 26.566 1.00 20.57 443 GLY G N 1
ATOM 1237 C CA . GLY G 1 16 ? 42.941 -24.198 26.232 1.00 20.29 443 GLY G CA 1
ATOM 1238 C C . GLY G 1 16 ? 43.455 -23.337 25.114 1.00 19.33 443 GLY G C 1
ATOM 1239 O O . GLY G 1 16 ? 42.768 -22.381 24.653 1.00 19.59 443 GLY G O 1
ATOM 1240 N N . TRP G 1 17 ? 44.679 -23.600 24.684 1.00 18.37 444 TRP G N 1
ATOM 1241 C CA . TRP G 1 17 ? 45.339 -22.724 23.707 1.00 17.77 444 TRP G CA 1
ATOM 1242 C C . TRP G 1 17 ? 45.362 -23.371 22.332 1.00 16.29 444 TRP G C 1
ATOM 1243 O O . TRP G 1 17 ? 45.408 -24.589 22.196 1.00 16.95 444 TRP G O 1
ATOM 1254 N N . GLU G 1 18 ? 45.384 -22.509 21.317 1.00 15.91 445 GLU G N 1
ATOM 1255 C CA . GLU G 1 18 ? 45.460 -22.920 19.921 1.00 15.18 445 GLU G CA 1
ATOM 1256 C C . GLU G 1 18 ? 46.450 -22.031 19.165 1.00 14.32 445 GLU G C 1
ATOM 1257 O O . GLU G 1 18 ? 46.461 -20.809 19.338 1.00 16.30 445 GLU G O 1
ATOM 1263 N N . LYS G 1 19 ? 47.256 -22.662 18.293 1.00 13.47 446 LYS G N 1
ATOM 1264 C CA . LYS G 1 19 ? 48.152 -21.939 17.428 1.00 14.25 446 LYS G CA 1
ATOM 1265 C C . LYS G 1 19 ? 47.453 -21.683 16.130 1.00 14.05 446 LYS G C 1
ATOM 1266 O O . LYS G 1 19 ? 46.828 -22.589 15.577 1.00 15.30 446 LYS G O 1
ATOM 1275 N N . ARG G 1 20 ? 47.644 -20.482 15.619 1.00 15.73 447 ARG G N 1
ATOM 1276 C CA A ARG G 1 20 ? 47.171 -20.130 14.297 0.50 15.25 447 ARG G CA 1
ATOM 1277 C CA B ARG G 1 20 ? 47.119 -20.045 14.337 0.50 15.43 447 ARG G CA 1
ATOM 1278 C C . ARG G 1 20 ? 48.185 -19.233 13.582 1.00 16.50 447 ARG G C 1
ATOM 1279 O O . ARG G 1 20 ? 49.134 -18.754 14.173 1.00 15.64 447 ARG G O 1
ATOM 1294 N N . THR G 1 21 ? 47.924 -19.048 12.308 1.00 17.50 448 THR G N 1
ATOM 1295 C CA . THR G 1 21 ? 48.713 -18.233 11.436 1.00 18.48 448 THR G CA 1
ATOM 1296 C C . THR G 1 21 ? 47.796 -17.189 10.799 1.00 20.54 448 THR G C 1
ATOM 1297 O O . THR G 1 21 ? 46.747 -17.549 10.222 1.00 23.35 448 THR G O 1
ATOM 1301 N N . ASP G 1 22 ? 48.154 -15.889 10.917 1.00 20.21 449 ASP G N 1
ATOM 1302 C CA . ASP G 1 22 ? 47.286 -14.835 10.382 1.00 22.90 449 ASP G CA 1
ATOM 1303 C C . ASP G 1 22 ? 47.452 -14.804 8.880 1.00 24.26 449 ASP G C 1
ATOM 1304 O O . ASP G 1 22 ? 48.320 -15.533 8.333 1.00 24.53 449 ASP G O 1
ATOM 1309 N N . SER G 1 23 ? 46.678 -13.950 8.214 1.00 26.33 450 SER G N 1
ATOM 1310 C CA . SER G 1 23 ? 46.674 -13.909 6.770 1.00 28.14 450 SER G CA 1
ATOM 1311 C C . SER G 1 23 ? 47.990 -13.390 6.152 1.00 28.54 450 SER G C 1
ATOM 1312 O O . SER G 1 23 ? 48.249 -13.650 4.985 1.00 30.67 450 SER G O 1
ATOM 1315 N N . ASN G 1 24 ? 48.814 -12.682 6.936 1.00 27.24 451 ASN G N 1
ATOM 1316 C CA . ASN G 1 24 ? 50.138 -12.235 6.497 1.00 26.38 451 ASN G CA 1
ATOM 1317 C C . ASN G 1 24 ? 51.229 -13.309 6.689 1.00 23.30 451 ASN G C 1
ATOM 1318 O O . ASN G 1 24 ? 52.339 -13.076 6.224 1.00 24.13 451 ASN G O 1
ATOM 1323 N N . GLY G 1 25 ? 50.890 -14.421 7.402 1.00 21.23 452 GLY G N 1
ATOM 1324 C CA . GLY G 1 25 ? 51.800 -15.509 7.745 1.00 20.62 452 GLY G CA 1
ATOM 1325 C C . GLY G 1 25 ? 52.436 -15.380 9.123 1.00 19.31 452 GLY G C 1
ATOM 1326 O O . GLY G 1 25 ? 53.376 -16.170 9.453 1.00 18.16 452 GLY G O 1
ATOM 1327 N N . ARG G 1 26 ? 51.965 -14.430 9.950 1.00 19.16 453 ARG G N 1
ATOM 1328 C CA A ARG G 1 26 ? 52.533 -14.356 11.312 0.70 18.81 453 ARG G CA 1
ATOM 1329 C CA B ARG G 1 26 ? 52.473 -14.271 11.334 0.30 18.59 453 ARG G CA 1
ATOM 1330 C C . ARG G 1 26 ? 51.778 -15.288 12.255 1.00 17.16 453 ARG G C 1
ATOM 1331 O O . ARG G 1 26 ? 50.526 -15.341 12.285 1.00 17.54 453 ARG G O 1
ATOM 1341 N N . VAL G 1 27 ? 52.563 -16.086 12.990 1.00 17.27 454 VAL G N 1
ATOM 1342 C CA . VAL G 1 27 ? 51.999 -17.116 13.852 1.00 15.25 454 VAL G CA 1
ATOM 1343 C C . VAL G 1 27 ? 51.556 -16.434 15.149 1.00 16.11 454 VAL G C 1
ATOM 1344 O O . VAL G 1 27 ? 52.213 -15.562 15.645 1.00 16.36 454 VAL G O 1
ATOM 1348 N N . TYR G 1 28 ? 50.428 -16.868 15.696 1.00 16.05 455 TYR G N 1
ATOM 1349 C CA . TYR G 1 28 ? 49.937 -16.305 16.983 1.00 16.81 455 TYR G CA 1
ATOM 1350 C C . TYR G 1 28 ? 49.183 -17.393 17.744 1.00 16.75 455 TYR G C 1
ATOM 1351 O O . TYR G 1 28 ? 48.965 -18.484 17.231 1.00 15.47 455 TYR G O 1
ATOM 1360 N N . PHE G 1 29 ? 48.879 -17.098 19.012 1.00 15.28 456 PHE G N 1
ATOM 1361 C CA . PHE G 1 29 ? 48.413 -18.057 19.950 1.00 15.34 456 PHE G CA 1
ATOM 1362 C C . PHE G 1 29 ? 47.108 -17.566 20.581 1.00 15.88 456 PHE G C 1
ATOM 1363 O O . PHE G 1 29 ? 47.006 -16.370 2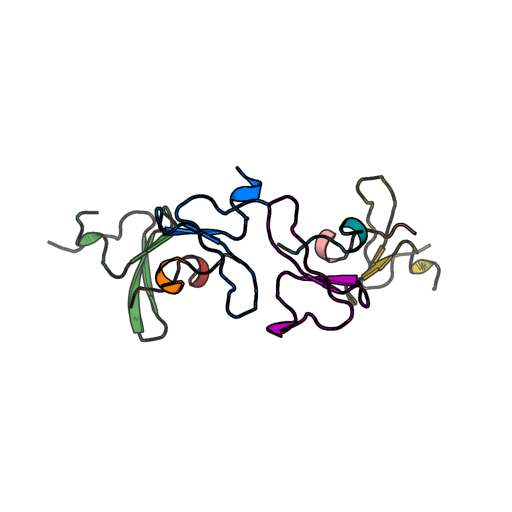0.924 1.00 16.15 456 PHE G O 1
ATOM 1371 N N . VAL G 1 30 ? 46.127 -18.470 20.651 1.00 14.46 457 VAL G N 1
ATOM 1372 C CA . VAL G 1 30 ? 44.722 -18.139 21.071 1.00 16.05 457 VAL G CA 1
ATOM 1373 C C . VAL G 1 30 ? 44.431 -18.864 22.398 1.00 17.20 457 VAL G C 1
ATOM 1374 O O . VAL G 1 30 ? 44.546 -20.095 22.502 1.00 16.57 457 VAL G O 1
ATOM 1378 N N . ASN G 1 31 ? 44.064 -18.093 23.441 1.00 18.53 458 ASN G N 1
ATOM 1379 C CA . ASN G 1 31 ? 43.642 -18.706 24.682 1.00 20.81 458 ASN G CA 1
ATOM 1380 C C . ASN G 1 31 ? 42.135 -18.675 24.657 1.00 21.04 458 ASN G C 1
ATOM 1381 O O . ASN G 1 31 ? 41.507 -17.621 24.871 1.00 21.08 458 ASN G O 1
ATOM 1386 N N . HIS G 1 32 ? 41.541 -19.828 24.384 1.00 18.73 459 HIS G N 1
ATOM 1387 C CA . HIS G 1 32 ? 40.079 -19.952 24.379 1.00 20.17 459 HIS G CA 1
ATOM 1388 C C . HIS G 1 32 ? 39.433 -19.920 25.771 1.00 21.33 459 HIS G C 1
ATOM 1389 O O . HIS G 1 32 ? 38.230 -19.811 25.861 1.00 22.80 459 HIS G O 1
ATOM 1396 N N . ASN G 1 33 ? 40.224 -19.996 26.864 1.00 22.35 460 ASN G N 1
ATOM 1397 C CA . ASN G 1 33 ? 39.641 -19.867 28.199 1.00 25.07 460 ASN G CA 1
ATOM 1398 C C . ASN G 1 33 ? 39.407 -18.417 28.532 1.00 25.70 460 ASN G C 1
ATOM 1399 O O . ASN G 1 33 ? 38.337 -18.077 29.034 1.00 30.95 460 ASN G O 1
ATOM 1404 N N . THR G 1 34 ? 40.387 -17.572 28.274 1.00 24.45 461 THR G N 1
ATOM 1405 C CA . THR G 1 34 ? 40.305 -16.100 28.549 1.00 26.93 461 THR G CA 1
ATOM 1406 C C . THR G 1 34 ? 39.941 -15.219 27.319 1.00 26.52 461 THR G C 1
ATOM 1407 O O . THR G 1 34 ? 39.708 -13.993 27.480 1.00 28.92 461 THR G O 1
ATOM 1411 N N . ARG G 1 35 ? 39.823 -15.863 26.147 1.00 24.25 462 ARG G N 1
ATOM 1412 C CA A ARG G 1 35 ? 39.414 -15.215 24.877 0.60 25.38 462 ARG G CA 1
ATOM 1413 C CA B ARG G 1 35 ? 39.402 -15.217 24.885 0.40 24.90 462 ARG G CA 1
ATOM 1414 C C . ARG G 1 35 ? 40.329 -14.070 24.497 1.00 26.02 462 ARG G C 1
ATOM 1415 O O . ARG G 1 35 ? 39.866 -12.983 24.164 1.00 29.67 462 ARG G O 1
ATOM 1425 N N . ILE G 1 36 ? 41.645 -14.331 24.559 1.00 24.69 463 ILE G N 1
ATOM 1426 C CA . ILE G 1 36 ? 42.688 -13.392 24.148 1.00 26.16 463 ILE G CA 1
ATOM 1427 C C . ILE G 1 36 ? 43.568 -14.058 23.082 1.00 22.77 463 ILE G C 1
ATOM 1428 O O . ILE G 1 36 ? 43.566 -15.263 22.939 1.00 21.97 463 ILE G O 1
ATOM 1433 N N . THR G 1 37 ? 44.356 -13.243 22.422 1.00 21.87 464 THR G N 1
ATOM 1434 C CA . THR G 1 37 ? 45.315 -13.712 21.473 1.00 21.03 464 THR G CA 1
ATOM 1435 C C . THR G 1 37 ? 46.614 -12.968 21.752 1.00 20.86 464 THR G C 1
ATOM 1436 O O . THR G 1 37 ? 46.586 -11.834 22.202 1.00 22.51 464 THR G O 1
ATOM 1440 N N . GLN G 1 38 ? 47.736 -13.606 21.464 1.00 19.35 465 GLN G N 1
ATOM 1441 C CA . GLN G 1 38 ? 49.065 -12.966 21.670 1.00 20.10 465 GLN G CA 1
ATOM 1442 C C . GLN G 1 38 ? 50.071 -13.551 20.692 1.00 18.62 465 GLN G C 1
ATOM 1443 O O . GLN G 1 38 ? 49.860 -14.628 20.183 1.00 19.19 465 GLN G O 1
ATOM 1449 N N . TRP G 1 39 ? 51.210 -12.899 20.501 1.00 18.36 466 TRP G N 1
ATOM 1450 C CA . TRP G 1 39 ? 52.292 -13.394 19.667 1.00 17.77 466 TRP G CA 1
ATOM 1451 C C . TRP G 1 39 ? 53.128 -14.464 20.380 1.00 18.74 466 TRP G C 1
ATOM 1452 O O . TRP G 1 39 ? 53.697 -15.333 19.750 1.00 19.30 466 TRP G O 1
ATOM 1463 N N . GLU G 1 40 ? 53.191 -14.402 21.712 1.00 19.33 467 GLU G N 1
ATOM 1464 C CA . GLU G 1 40 ? 54.071 -15.277 22.466 1.00 20.23 467 GLU G CA 1
ATOM 1465 C C . GLU G 1 40 ? 53.514 -16.676 22.621 1.00 18.84 467 GLU G C 1
ATOM 1466 O O . GLU G 1 40 ? 52.354 -16.877 23.037 1.00 18.05 467 GLU G O 1
ATOM 1471 N N . ASP G 1 41 ? 54.357 -17.661 22.346 1.00 19.84 468 ASP G N 1
ATOM 1472 C CA . ASP G 1 41 ? 54.013 -19.052 22.562 1.00 20.37 468 ASP G CA 1
ATOM 1473 C C . ASP G 1 41 ? 53.943 -19.311 24.091 1.00 21.73 468 ASP G C 1
ATOM 1474 O O . ASP G 1 41 ? 54.943 -19.121 24.806 1.00 23.84 468 ASP G O 1
ATOM 1479 N N . PRO G 1 42 ? 52.769 -19.725 24.614 1.00 20.18 469 PRO G N 1
ATOM 1480 C CA . PRO G 1 42 ? 52.667 -19.969 26.055 1.00 22.12 469 PRO G CA 1
ATOM 1481 C C . PRO G 1 42 ? 53.595 -21.081 26.612 1.00 23.45 469 PRO G C 1
ATOM 1482 O O . PRO G 1 42 ? 53.922 -21.105 27.814 1.00 26.26 469 PRO G O 1
ATOM 1486 N N . ARG G 1 43 ? 54.040 -21.972 25.731 1.00 22.30 470 ARG G N 1
ATOM 1487 C CA . ARG G 1 43 ? 55.065 -22.918 26.093 1.00 23.36 470 ARG G CA 1
ATOM 1488 C C . ARG G 1 43 ? 56.421 -22.290 26.543 1.00 25.19 470 ARG G C 1
ATOM 1489 O O . ARG G 1 43 ? 57.191 -22.959 27.200 1.00 27.86 470 ARG G O 1
ATOM 1497 N N . SER G 1 44 ? 56.688 -21.053 26.118 1.00 24.13 471 SER G N 1
ATOM 1498 C CA . SER G 1 44 ? 57.875 -20.315 26.498 1.00 27.66 471 SER G CA 1
ATOM 1499 C C . SER G 1 44 ? 57.821 -19.818 27.953 1.00 30.32 471 SER G C 1
ATOM 1500 O O . SER G 1 44 ? 58.843 -19.335 28.469 1.00 32.66 471 SER G O 1
ATOM 1503 N N . GLN G 1 45 ? 56.651 -19.945 28.591 1.00 31.76 472 GLN G N 1
ATOM 1504 C CA . GLN G 1 45 ? 56.493 -19.716 30.046 1.00 36.38 472 GLN G CA 1
ATOM 1505 C C . GLN G 1 45 ? 56.353 -20.981 30.931 1.00 39.52 472 GLN G C 1
ATOM 1506 O O . GLN G 1 45 ? 56.077 -20.855 32.141 1.00 42.49 472 GLN G O 1
ATOM 1512 N N . GLY G 1 46 ? 56.530 -22.176 30.365 1.00 39.56 473 GLY G N 1
ATOM 1513 C CA . GLY G 1 46 ? 56.466 -23.422 31.150 1.00 41.87 473 GLY G CA 1
ATOM 1514 C CA . PRO H 2 3 ? 53.070 -2.249 17.917 1.00 51.84 328 PRO H CA 1
ATOM 1515 C C . PRO H 2 3 ? 51.879 -3.043 17.401 1.00 48.52 328 PRO H C 1
ATOM 1516 O O . PRO H 2 3 ? 50.784 -2.943 17.971 1.00 46.48 328 PRO H O 1
ATOM 1517 N N . GLU H 2 4 ? 52.086 -3.834 16.339 1.00 47.81 329 GLU H N 1
ATOM 1518 C CA . GLU H 2 4 ? 50.985 -4.596 15.693 1.00 44.25 329 GLU H CA 1
ATOM 1519 C C . GLU H 2 4 ? 50.553 -5.711 16.621 1.00 41.71 329 GLU H C 1
ATOM 1520 O O . GLU H 2 4 ? 51.407 -6.345 17.265 1.00 42.20 329 GLU H O 1
ATOM 1522 N N . ALA H 2 5 ? 49.248 -5.924 16.727 1.00 35.99 330 ALA H N 1
ATOM 1523 C CA . ALA H 2 5 ? 48.700 -7.037 17.506 1.00 33.88 330 ALA H CA 1
ATOM 1524 C C . ALA H 2 5 ? 48.196 -8.167 16.603 1.00 31.18 330 ALA H C 1
ATOM 1525 O O . ALA H 2 5 ? 47.958 -7.974 15.396 1.00 31.05 330 ALA H O 1
ATOM 1527 N N . PRO H 2 6 ? 48.041 -9.380 17.185 1.00 28.63 331 PRO H N 1
ATOM 1528 C CA . PRO H 2 6 ? 47.433 -10.463 16.410 1.00 27.51 331 PRO H CA 1
ATOM 1529 C C . PRO H 2 6 ? 45.950 -10.178 16.161 1.00 26.35 331 PRO H C 1
ATOM 1530 O O . PRO H 2 6 ? 45.399 -9.263 16.787 1.00 25.88 331 PRO H O 1
ATOM 1534 N N . PRO H 2 7 ? 45.295 -10.970 15.314 1.00 26.06 332 PRO H N 1
ATOM 1535 C CA . PRO H 2 7 ? 43.830 -10.888 15.242 1.00 25.96 332 PRO H CA 1
ATOM 1536 C C . PRO H 2 7 ? 43.155 -10.983 16.627 1.00 25.00 332 PRO H C 1
ATOM 1537 O O . PRO H 2 7 ? 43.629 -11.735 17.513 1.00 24.05 332 PRO H O 1
ATOM 1541 N N . CYS H 2 8 ? 42.120 -10.166 16.835 1.00 23.17 333 CYS H N 1
ATOM 1542 C CA . CYS H 2 8 ? 41.397 -10.180 18.134 1.00 23.62 333 CYS H CA 1
ATOM 1543 C C . CYS H 2 8 ? 40.521 -11.437 18.149 1.00 23.80 333 CYS H C 1
ATOM 1544 O O . CYS H 2 8 ? 40.196 -11.960 17.086 1.00 23.70 333 CYS H O 1
ATOM 1547 N N . TYR H 2 9 ? 40.132 -11.877 19.340 1.00 23.25 334 TYR H N 1
ATOM 1548 C CA . TYR H 2 9 ? 39.403 -13.100 19.478 1.00 22.90 334 TYR H CA 1
ATOM 1549 C C . TYR H 2 9 ? 38.136 -13.190 18.623 1.00 26.32 334 TYR H C 1
ATOM 1550 O O . TYR H 2 9 ? 37.858 -14.276 18.095 1.00 26.25 334 TYR H O 1
ATOM 1559 N N . MET H 2 10 ? 37.389 -12.083 18.460 1.00 27.92 335 MET H N 1
ATOM 1560 C CA . MET H 2 10 ? 36.208 -12.089 17.608 1.00 32.98 335 MET H CA 1
ATOM 1561 C C . MET H 2 10 ? 36.505 -12.308 16.141 1.00 33.15 335 MET H C 1
ATOM 1562 O O . MET H 2 10 ? 35.618 -12.762 15.386 1.00 33.22 335 MET H O 1
ATOM 1567 N N . ASP H 2 11 ? 37.707 -11.956 15.706 1.00 31.29 336 ASP H N 1
ATOM 1568 C CA . ASP H 2 11 ? 38.153 -12.304 14.328 1.00 34.44 336 ASP H CA 1
ATOM 1569 C C . ASP H 2 11 ? 38.534 -13.809 14.216 1.00 33.56 336 ASP H C 1
ATOM 1570 O O . ASP H 2 11 ? 38.202 -14.485 13.228 1.00 33.81 336 ASP H O 1
ATOM 1575 N N . VAL H 2 12 ? 39.146 -14.338 15.273 1.00 30.83 337 VAL H N 1
ATOM 1576 C CA . VAL H 2 12 ? 39.537 -15.760 15.345 1.00 31.29 337 VAL H CA 1
ATOM 1577 C C . VAL H 2 12 ? 38.358 -16.700 15.080 1.00 32.65 337 VAL H C 1
ATOM 1578 O O . VAL H 2 12 ? 38.450 -17.575 14.215 1.00 36.40 337 VAL H O 1
ATOM 1582 N N . ILE H 2 13 ? 37.258 -16.480 15.793 1.00 31.99 338 ILE H N 1
ATOM 1583 C CA . ILE H 2 13 ? 36.094 -17.395 15.794 1.00 34.59 338 ILE H CA 1
ATOM 1584 C C . ILE H 2 13 ? 35.078 -17.065 14.686 1.00 38.95 338 ILE H C 1
ATOM 1585 O O . ILE H 2 13 ? 34.284 -17.916 14.276 1.00 42.72 338 ILE H O 1
#

Sequence (190 aa):
LGPLPPGWEKRRTTDSNGRRVYFVNHNTRITQWEDPRSQGEEAPPCYMDVILPLLGGPLPPGWEKRTDSNGRVYFVNHNTRITQWEDPRSQGQEEAPPCCYMDVIGPLPPGWEKRRTTDSNGRRVYFVNHNTRITQWEDPRSQEAPPCYMDVILGPLPPGWEKRRTDSNGRRVYFVNHNTRRITQWEDPRSQGPEAPPCYMDVI

Radius of gyration: 22.96 Å; Cα contacts (8 Å, |Δi|>4): 338; chains: 8; bounding box: 73×45×34 Å

B-factor: mean 26.83, std 8.69, range [12.72, 72.98]

GO terms:
  GO:0005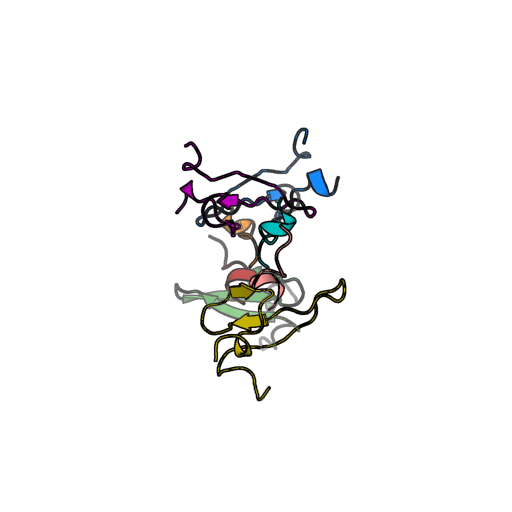515 protein binding (F, IPI)
  GO:0061630 ubiquitin protein ligase activity (F, IDA)
  GO:0005886 plasma membrane (C, IDA)
  GO:0039532 negative regulation of cytoplasmic pattern recognition receptor signaling pathway (P, IDA)
  GO:0034450 ubiquitin-ubiquitin ligase activity (F, IDA)
  GO:0070936 protein K48-linked ubiquitination (P, IDA)
  GO:0005739 mitochondrion (C, IC)
  GO:0031623 receptor internalization (P, IMP)
  GO:0006511 ubiquitin-dependent protein catabolic process (P, IMP)
  GO:0031410 cytoplasmic vesicle (C, IDA)
  GO:0061630 ubiquitin protein ligase activity (F, IMP)
  GO:0043161 proteasome-mediated ubiquitin-dependent protein catabolic process (P, IMP)
  GO:0006511 ubiquitin-dependent protein catabolic process (P, IDA)
  GO:0035519 protein K29-linked ubiquitination (P, IDA)
  GO:0043161 proteasome-mediated ubiquitin-dependent protein catabolic process (P, IDA)
  GO:0016567 protein ubiquitination (P, IDA)
  GO:0141198 protein branched polyubiquitination (P, IDA)
  GO:0006513 protein monoubiquitination (P, IDA)
  GO:0070534 protein K63-linked ubiquitination (P, IDA)
  GO:0043066 negative regulation of apoptotic process (P, IMP)

Solvent-accessible surface area: 12088 Å² total; per-residue (Å²): 123,50,124,48,50,125,32,48,70,108,84,76,32,110,93,0,5,7,5,2,0,17,70,111,95,143,58,24,35,26,57,12,11,74,63,120,70,132,31,18,32,41,22,90,86,14,114,106,138,127,37,118,43,20,123,32,30,65,124,66,83,22,119,107,51,126,75,7,13,0,15,58,106,88,141,71,25,36,75,89,27,0,53,98,93,78,112,136,37,14,39,5,14,86,97,28,113,78,124,45,48,125,31,48,66,101,74,69,28,113,97,0,32,10,9,1,0,17,71,112,93,133,52,24,28,25,54,12,15,110,64,141,139,33,12,41,7,24,56,106,17,113,98,56,123,37,49,128,32,47,61,115,78,84,21,125,139,50,126,66,10,11,0,19,63,117,88,168,80,24,47,53,99,38,15,75,101,174,76,99,80,42,14,35,40,26,106,91,15,127

Nearest PDB structures (foldseek):
  5dws-assembly1_G  TM=9.974E-01  e=2.774E-06  Homo sapiens
  5cq2-assembly1_A  TM=9.700E-01  e=1.060E-05  Homo sapiens
  7lp3-assembly2_C  TM=9.555E-01  e=1.546E-04  Homo sapiens
  7lp2-assembly3_E  TM=9.287E-01  e=1.756E-04  Homo sapiens
  6kkg-assembly2_B  TM=9.258E-01  e=1.049E-03  Mus musculus

InterPro domains:
  IPR000008 C2 domain [PF00168] (19-106)
  IPR000008 C2 domain [PS50004] (1-115)
  IPR000008 C2 domain [SM00239] (19-114)
  IPR000569 HECT domain [PF00632] (599-901)
  IPR000569 HECT domain [PS50237] (569-903)
  IPR000569 HECT domain [SM00119] (567-903)
  IPR000569 HECT domain [cd00078] (548-901)
  IPR001202 WW domain [PF00397] (328-357)
  IPR001202 WW domain [PF00397] (360-389)
  IPR001202 WW domain [PF00397] (440-469)
  IPR001202 WW domain [PF00397] (480-509)
  IPR001202 WW domain [PS01159] (332-357)
  IPR001202 WW domain [PS01159] (364-389)
  IPR001202 WW domain [PS01159] (444-469)
  IPR001202 WW domain [PS01159] (484-509)
  IPR001202 WW domain [PS50020] (326-359)
  IPR001202 WW domain [PS50020] (358-391)
  IPR001202 WW domain [PS50020] (438-471)
  IPR001202 WW domain [PS50020] (478-511)
  IPR001202 WW domain [SM00456] (327-359)

Secondary structure (P-SEA, 3-state):
ccccccccccccccccccccccccccccccccccccc/cccccccccc/cccccccccccccccccccccccccccccccccccccccc/cccccccccc/ccccccccccccccccccccccccccccccccccc/cccccccccc/cccccccbbbbbccccccccccccccccccccccccc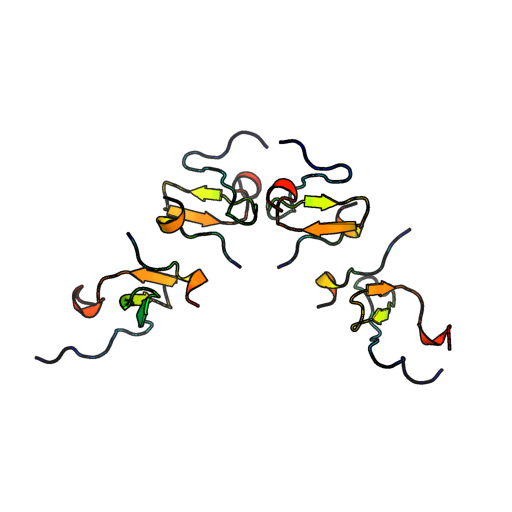/ccccccccccc

Foldseek 3Di:
DPDADPQKDWDADPVGQIWMARNVVRDIDSDRDVVDD/DDDDDPVVVD/DDQDDQPPQKDWDADPVRQIKIARNVVGDIDSDRCSVVVD/DDDDDPVVVD/DDAPPQKDWDADPVGQIWMARNVVRDIGSDRPVVD/DDDDDVVVVD/DDDQPPQKDWDADPVRQIKMARNVVGDIGSDRDVVDD/DDDDDDVVVVD

CATH classification: 2.20.70.10